Protein AF-A0A6B3HMG8-F1 (afdb_monomer_lite)

pLDDT: mean 90.77, std 6.94, range [59.25, 98.56]

Secondary structure (DSSP, 8-state):
-EETT-S-B----EEEE--THHHHHSTT-SS--TT-EEEE---GGGG-BTTB---EEEE-EEEEEETTEEEEEE-BHHHHGGG-S-EEEEEETTEEEEEEEETTEEEEEEEE-SEEEEEEEE-SSEEEEEEEEETTPPTT--EEEEEEEEGGGTEEEEEEPEEEEE-TTSEEEEEEEEEGGGS--TT--TT-EEEPEEEEEETTS-EEE-BBPTT---EEEEEGGGEEEEEEE-TT-BEEEEEEE------EEEE-TTS-EEEE-

Structure (mmCIF, N/CA/C/O backbone):
data_AF-A0A6B3HMG8-F1
#
_entry.id   AF-A0A6B3HMG8-F1
#
loop_
_atom_site.group_PDB
_atom_site.id
_atom_site.type_symbol
_atom_site.label_atom_id
_atom_site.label_alt_id
_atom_site.label_comp_id
_atom_site.label_asym_id
_atom_site.label_entity_id
_atom_site.label_seq_id
_atom_site.pdbx_PDB_ins_code
_atom_site.Cartn_x
_atom_site.Cartn_y
_atom_site.Cartn_z
_atom_site.occupancy
_atom_site.B_iso_or_equiv
_atom_site.auth_seq_id
_atom_site.auth_comp_id
_atom_site.auth_asym_id
_atom_site.auth_atom_id
_atom_site.pdbx_PDB_model_num
ATOM 1 N N . LEU A 1 1 ? 15.656 7.055 -15.867 1.00 91.75 1 LEU A N 1
ATOM 2 C CA . LEU A 1 1 ? 14.552 7.106 -14.877 1.00 91.75 1 LEU A CA 1
ATOM 3 C C . LEU A 1 1 ? 14.316 8.555 -14.453 1.00 91.75 1 LEU A C 1
ATOM 5 O O . LEU A 1 1 ? 15.258 9.191 -14.009 1.00 91.75 1 LEU A O 1
ATOM 9 N N . ARG A 1 2 ? 13.116 9.120 -14.623 1.00 92.12 2 ARG A N 1
ATOM 10 C CA . ARG A 1 2 ? 12.865 10.559 -14.382 1.00 92.12 2 ARG A CA 1
ATOM 11 C C . ARG A 1 2 ? 11.900 10.776 -13.223 1.00 92.12 2 ARG A C 1
ATOM 13 O O . ARG A 1 2 ? 10.824 10.180 -13.240 1.00 92.12 2 ARG A O 1
ATOM 20 N N . ARG A 1 3 ? 12.246 11.647 -12.267 1.00 93.50 3 ARG A N 1
ATOM 21 C CA . ARG A 1 3 ? 11.340 12.037 -11.170 1.00 93.50 3 ARG A CA 1
ATOM 22 C C . ARG A 1 3 ? 10.255 12.978 -11.706 1.00 93.50 3 ARG A C 1
ATOM 24 O O . ARG A 1 3 ? 10.551 13.919 -12.441 1.00 93.50 3 ARG A O 1
ATOM 31 N N . GLN A 1 4 ? 8.993 12.736 -11.363 1.00 90.88 4 GLN A N 1
ATOM 32 C CA . GLN A 1 4 ? 7.898 13.648 -11.702 1.00 90.88 4 GLN A CA 1
ATOM 33 C C . GLN A 1 4 ? 8.069 14.990 -10.980 1.00 90.88 4 GLN A C 1
ATOM 35 O O . GLN A 1 4 ? 8.545 15.030 -9.850 1.00 90.88 4 GLN A O 1
ATOM 40 N N . GLY A 1 5 ? 7.730 16.088 -11.660 1.00 88.38 5 GLY A N 1
ATOM 41 C CA . GLY A 1 5 ? 7.939 17.447 -11.143 1.00 88.38 5 GLY A CA 1
ATOM 42 C C . GLY A 1 5 ? 9.404 17.908 -11.113 1.00 88.38 5 GLY A C 1
ATOM 43 O O . GLY A 1 5 ? 9.676 19.022 -10.689 1.00 88.38 5 GLY A O 1
ATOM 44 N N . SER A 1 6 ? 10.355 17.090 -11.581 1.00 86.81 6 SER A N 1
ATOM 45 C CA . SER A 1 6 ? 11.774 17.447 -11.664 1.00 86.81 6 SER A CA 1
ATOM 46 C C . SER A 1 6 ? 12.298 17.325 -13.094 1.00 86.81 6 SER A C 1
ATOM 48 O O . SER A 1 6 ? 11.832 16.498 -13.882 1.00 86.81 6 SER A O 1
ATOM 50 N N . ARG A 1 7 ? 13.316 18.130 -13.413 1.00 81.81 7 ARG A N 1
ATOM 51 C CA . ARG A 1 7 ? 14.125 17.977 -14.632 1.00 81.81 7 ARG A CA 1
ATOM 52 C C . ARG A 1 7 ? 15.220 16.912 -14.482 1.00 81.81 7 ARG A C 1
ATOM 54 O O . ARG A 1 7 ? 15.830 16.538 -15.475 1.00 81.81 7 ARG A O 1
ATOM 61 N N . SER A 1 8 ? 15.450 16.404 -13.268 1.00 80.69 8 SER A N 1
ATOM 62 C CA . SER A 1 8 ? 16.487 15.406 -13.006 1.00 80.69 8 SER A CA 1
ATOM 63 C C . SER A 1 8 ? 16.119 14.034 -13.579 1.00 80.69 8 SER A C 1
ATOM 65 O O . SER A 1 8 ? 15.019 13.507 -13.354 1.00 80.69 8 SER A O 1
ATOM 67 N N . ALA A 1 9 ? 17.067 13.449 -14.307 1.00 86.94 9 ALA A N 1
ATOM 68 C CA . ALA A 1 9 ? 17.011 12.088 -14.807 1.00 86.94 9 ALA A CA 1
ATOM 69 C C . ALA A 1 9 ? 18.160 11.278 -14.202 1.00 86.94 9 ALA A C 1
ATOM 71 O O . ALA A 1 9 ? 19.320 11.670 -14.268 1.00 86.94 9 ALA A O 1
ATOM 72 N N . LEU A 1 10 ? 17.823 10.122 -13.638 1.00 91.38 10 LEU A N 1
ATOM 73 C CA . LEU A 1 10 ? 18.771 9.127 -13.171 1.00 91.38 10 LEU A CA 1
ATOM 74 C C . LEU A 1 10 ? 19.088 8.164 -14.328 1.00 91.38 10 LEU A C 1
ATOM 76 O O . LEU A 1 10 ? 18.188 7.413 -14.739 1.00 91.38 10 LEU A O 1
ATOM 80 N N . PRO A 1 11 ? 20.316 8.169 -14.877 1.00 91.75 11 PRO A N 1
ATOM 81 C CA . PRO A 1 11 ? 20.721 7.185 -15.869 1.00 91.75 11 PRO A CA 1
ATOM 82 C C . PRO A 1 11 ? 20.844 5.807 -15.210 1.00 91.75 11 PRO A C 1
ATOM 84 O O . PRO A 1 11 ? 21.381 5.665 -14.105 1.00 91.75 11 PRO A O 1
ATOM 87 N N . LEU A 1 12 ? 20.325 4.792 -15.893 1.00 93.12 12 LEU A N 1
ATOM 88 C CA . LEU A 1 12 ? 20.383 3.397 -15.470 1.00 93.12 12 LEU A CA 1
ATOM 89 C C . LEU A 1 12 ? 21.258 2.632 -16.457 1.00 93.12 12 LEU A C 1
ATOM 91 O O . LEU A 1 12 ? 21.208 2.909 -17.655 1.00 93.12 12 LEU A O 1
ATOM 95 N N . ARG A 1 13 ? 22.053 1.685 -15.953 1.00 90.25 13 ARG A N 1
ATOM 96 C CA . ARG A 1 13 ? 22.745 0.738 -16.825 1.00 90.25 13 ARG A CA 1
ATOM 97 C C . ARG A 1 13 ? 21.723 -0.253 -17.361 1.00 90.25 13 ARG A C 1
ATOM 99 O O . ARG A 1 13 ? 20.933 -0.801 -16.596 1.00 90.25 13 ARG A O 1
ATOM 106 N N . LEU A 1 14 ? 21.769 -0.445 -18.669 1.00 90.75 14 LEU A N 1
ATOM 107 C CA . LEU A 1 14 ? 21.010 -1.447 -19.390 1.00 90.75 14 LEU A CA 1
ATOM 108 C C . LEU A 1 14 ? 22.004 -2.503 -19.866 1.00 90.75 14 LEU A C 1
ATOM 110 O O . LEU A 1 14 ? 23.051 -2.155 -20.413 1.00 90.75 14 LEU A O 1
ATOM 114 N N . ARG A 1 15 ? 21.689 -3.771 -19.625 1.00 92.75 15 ARG A N 1
ATOM 115 C CA . ARG A 1 15 ? 22.429 -4.914 -20.155 1.00 92.75 15 ARG A CA 1
ATOM 116 C C . ARG A 1 15 ? 21.582 -5.550 -21.242 1.00 92.75 15 ARG A C 1
ATOM 118 O O . ARG A 1 15 ? 20.447 -5.924 -20.969 1.00 92.75 15 ARG A O 1
ATOM 125 N N . THR A 1 16 ? 22.117 -5.646 -22.450 1.00 92.25 16 THR A N 1
ATOM 126 C CA . THR A 1 16 ? 21.467 -6.395 -23.525 1.00 92.25 16 THR A CA 1
ATOM 127 C C . THR A 1 16 ? 21.529 -7.883 -23.206 1.00 92.25 16 THR A C 1
ATOM 129 O O . THR A 1 16 ? 22.560 -8.373 -22.736 1.00 92.25 16 THR A O 1
ATOM 132 N N . VAL A 1 17 ? 20.427 -8.582 -23.439 1.00 94.44 17 VAL A N 1
ATOM 133 C CA . VAL A 1 17 ? 20.323 -10.033 -23.286 1.00 94.44 17 VAL A CA 1
ATOM 134 C C . VAL A 1 17 ? 19.679 -10.632 -24.522 1.00 94.44 17 VAL A C 1
ATOM 136 O O . VAL A 1 17 ? 18.965 -9.946 -25.256 1.00 94.44 17 VAL A O 1
ATOM 139 N N . GLU A 1 18 ? 19.952 -11.908 -24.741 1.00 95.06 18 GLU A N 1
ATOM 140 C CA . GLU A 1 18 ? 19.277 -12.676 -25.772 1.00 95.06 18 GLU A CA 1
ATOM 141 C C . GLU A 1 18 ? 17.803 -12.896 -25.373 1.00 95.06 18 GLU A C 1
ATOM 143 O O . GLU A 1 18 ? 17.508 -13.317 -24.256 1.00 95.06 18 GLU A O 1
ATOM 148 N N . GLU A 1 19 ? 16.883 -12.569 -26.275 1.00 92.88 19 GLU A N 1
ATOM 149 C CA . GLU A 1 19 ? 15.437 -12.764 -26.216 1.00 92.88 19 GLU A CA 1
ATOM 150 C C . GLU A 1 19 ? 14.931 -13.192 -27.609 1.00 92.88 19 GLU A C 1
ATOM 152 O O . GLU A 1 19 ? 14.451 -12.362 -28.392 1.00 92.88 19 GLU A O 1
ATOM 157 N N . PRO A 1 20 ? 15.032 -14.490 -27.951 1.00 90.56 20 PRO A N 1
ATOM 158 C CA . PRO A 1 20 ? 14.649 -14.986 -29.272 1.00 90.56 20 PRO A CA 1
ATOM 159 C C . PRO A 1 20 ? 13.163 -14.791 -29.602 1.00 90.56 20 PRO A C 1
ATOM 161 O O . PRO A 1 20 ? 12.780 -14.714 -30.774 1.00 90.56 20 PRO A O 1
ATOM 164 N N . ARG A 1 21 ? 12.290 -14.660 -28.586 1.00 88.38 21 ARG A N 1
ATOM 165 C CA . ARG A 1 21 ? 10.856 -14.444 -28.829 1.00 88.38 21 ARG A CA 1
ATOM 166 C C . ARG A 1 21 ? 10.597 -13.134 -29.557 1.00 88.38 21 ARG A C 1
ATOM 168 O O . ARG A 1 21 ? 9.658 -13.068 -30.348 1.00 88.38 21 ARG A O 1
ATOM 175 N N . ALA A 1 22 ? 11.454 -12.128 -29.371 1.00 87.69 22 ALA A N 1
ATOM 176 C CA . ALA A 1 22 ? 11.316 -10.834 -30.027 1.00 87.69 22 ALA A CA 1
ATOM 177 C C . ALA A 1 22 ? 11.311 -10.946 -31.560 1.00 87.69 22 ALA A C 1
ATOM 179 O O . ALA A 1 22 ? 10.522 -10.265 -32.213 1.00 87.69 22 ALA A O 1
ATOM 180 N N . THR A 1 23 ? 12.130 -11.831 -32.141 1.00 87.56 23 THR A N 1
ATOM 181 C CA . THR A 1 23 ? 12.111 -12.089 -33.591 1.00 87.56 23 THR A CA 1
ATOM 182 C C . THR A 1 23 ? 10.844 -12.824 -34.001 1.00 87.56 23 THR A C 1
ATOM 184 O O . THR A 1 23 ? 10.213 -12.455 -34.989 1.00 87.56 23 THR A O 1
ATOM 187 N N . THR A 1 24 ? 10.437 -13.835 -33.228 1.00 87.50 24 THR A N 1
ATOM 188 C CA . THR A 1 24 ? 9.249 -14.642 -33.549 1.00 87.50 24 THR A CA 1
ATOM 189 C C . THR A 1 24 ? 7.935 -13.860 -33.444 1.00 87.50 24 THR A C 1
ATOM 191 O O . THR A 1 24 ? 7.013 -14.105 -34.216 1.00 87.50 24 THR A O 1
ATOM 194 N N . GLU A 1 25 ? 7.842 -12.894 -32.526 1.00 86.19 25 GLU A N 1
ATOM 195 C CA . GLU A 1 25 ? 6.644 -12.074 -32.303 1.00 86.19 25 GLU A CA 1
ATOM 196 C C . GLU A 1 25 ? 6.594 -10.825 -33.201 1.00 86.19 25 GLU A C 1
ATOM 198 O O . GLU A 1 25 ? 5.531 -10.215 -33.382 1.00 86.19 25 GLU A O 1
ATOM 203 N N . ALA A 1 26 ? 7.725 -10.431 -33.792 1.00 8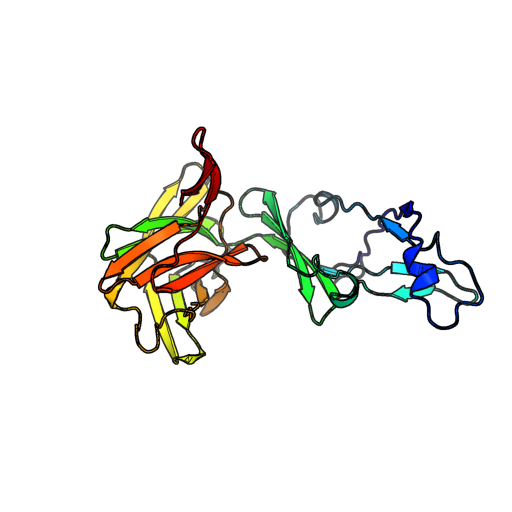3.94 26 ALA A N 1
ATOM 204 C CA . ALA A 1 26 ? 7.805 -9.288 -34.687 1.00 83.94 26 ALA A CA 1
ATOM 205 C C . ALA A 1 26 ? 7.106 -9.588 -36.026 1.00 83.94 26 ALA A C 1
ATOM 207 O O . ALA A 1 26 ? 7.623 -10.270 -36.911 1.00 83.94 26 ALA A O 1
ATOM 208 N N . LYS A 1 27 ? 5.902 -9.030 -36.197 1.00 81.19 27 LYS A N 1
ATOM 209 C CA . LYS A 1 27 ? 5.116 -9.162 -37.432 1.00 81.19 27 LYS A CA 1
ATOM 210 C C . LYS A 1 27 ? 5.901 -8.638 -38.639 1.00 81.19 27 LYS A C 1
ATOM 212 O O . LYS A 1 27 ? 6.181 -7.445 -38.718 1.00 81.19 27 LYS A O 1
ATOM 217 N N . GLY A 1 28 ? 6.192 -9.522 -39.594 1.00 76.81 28 GLY A N 1
ATOM 218 C CA . GLY A 1 28 ? 6.890 -9.165 -40.833 1.00 76.81 28 GLY A CA 1
ATOM 219 C C . GLY A 1 28 ? 8.368 -8.821 -40.636 1.00 76.81 28 GLY A C 1
ATOM 220 O O . GLY A 1 28 ? 8.892 -7.986 -41.369 1.00 76.81 28 GLY A O 1
ATOM 221 N N . ALA A 1 29 ? 9.028 -9.413 -39.636 1.00 69.94 29 ALA A N 1
ATOM 222 C CA . ALA A 1 29 ? 10.439 -9.177 -39.360 1.00 69.94 29 ALA A CA 1
ATOM 223 C C . ALA A 1 29 ? 11.324 -9.466 -40.589 1.00 69.94 29 ALA A C 1
ATOM 225 O O . ALA A 1 29 ? 11.474 -10.607 -41.015 1.00 69.94 29 ALA A O 1
ATOM 226 N N . LEU A 1 30 ? 11.946 -8.417 -41.132 1.00 82.50 30 LEU A N 1
ATOM 227 C CA . LEU A 1 30 ? 13.020 -8.507 -42.135 1.00 82.50 30 LEU A CA 1
ATOM 228 C C . LEU A 1 30 ? 14.414 -8.570 -41.482 1.00 82.50 30 LEU A C 1
ATOM 230 O O . LEU A 1 30 ? 15.431 -8.640 -42.171 1.00 82.50 30 LEU A O 1
ATOM 234 N N . HIS A 1 31 ? 14.464 -8.510 -40.149 1.00 83.69 31 HIS A N 1
ATOM 235 C CA . HIS A 1 31 ? 15.680 -8.469 -39.345 1.00 83.69 31 HIS A CA 1
ATOM 236 C C . HIS A 1 31 ? 15.572 -9.422 -38.151 1.00 83.69 31 HIS A C 1
ATOM 238 O O . HIS A 1 31 ? 14.475 -9.695 -37.667 1.00 83.69 31 HIS A O 1
ATOM 244 N N . ASN A 1 32 ? 16.722 -9.893 -37.669 1.00 88.19 32 ASN A N 1
ATOM 245 C CA . ASN A 1 32 ? 16.824 -10.649 -36.425 1.00 88.19 32 ASN A CA 1
ATOM 246 C C . ASN A 1 32 ? 16.830 -9.672 -35.230 1.00 88.19 32 ASN A C 1
ATOM 248 O O . ASN A 1 32 ? 17.595 -8.704 -35.211 1.00 88.19 32 ASN A O 1
ATOM 252 N N . TYR A 1 33 ? 15.967 -9.935 -34.251 1.00 87.81 33 TYR A N 1
ATOM 253 C CA . TYR A 1 33 ? 15.790 -9.179 -33.011 1.00 87.81 33 TYR A CA 1
ATOM 254 C C . TYR A 1 33 ? 16.124 -9.999 -31.755 1.00 87.81 33 TYR A C 1
ATOM 256 O O . TYR A 1 33 ? 15.800 -9.564 -30.650 1.00 87.81 33 TYR A O 1
ATOM 264 N N . ASP A 1 34 ? 16.805 -11.136 -31.887 1.00 92.25 34 ASP A N 1
ATOM 265 C CA . ASP A 1 34 ? 17.126 -12.040 -30.778 1.00 92.25 34 ASP A CA 1
ATOM 266 C C . ASP A 1 34 ? 18.000 -11.350 -29.730 1.00 92.25 34 ASP A C 1
ATOM 268 O O . ASP A 1 34 ? 17.960 -11.711 -28.573 1.00 92.25 34 ASP A O 1
ATOM 272 N N . TRP A 1 35 ? 18.737 -10.295 -30.078 1.00 90.00 35 TRP A N 1
ATOM 273 C CA . TRP A 1 35 ? 19.525 -9.495 -29.128 1.00 90.00 35 TRP A CA 1
ATOM 274 C C . TRP A 1 35 ? 18.858 -8.168 -28.741 1.00 90.00 35 TRP A C 1
ATOM 276 O O . TRP A 1 35 ? 19.531 -7.207 -28.372 1.00 90.00 35 TRP A O 1
ATOM 286 N N . SER A 1 36 ? 17.531 -8.076 -28.852 1.00 87.94 36 SER A N 1
ATOM 287 C CA . SER A 1 36 ? 16.766 -6.886 -28.444 1.00 87.94 36 SER A CA 1
ATOM 288 C C . SER A 1 36 ? 16.267 -6.933 -26.994 1.00 87.94 36 SER A C 1
ATOM 290 O O . SER A 1 36 ? 15.750 -5.931 -26.489 1.00 87.94 36 SER A O 1
ATOM 292 N N . GLY A 1 37 ? 16.453 -8.068 -26.314 1.00 89.88 37 GLY A N 1
ATOM 293 C CA . GLY A 1 37 ? 16.173 -8.223 -24.893 1.00 89.88 37 GLY A CA 1
ATOM 294 C C . GLY A 1 37 ? 17.042 -7.307 -24.033 1.00 89.88 37 GLY A C 1
ATOM 295 O O . GLY A 1 37 ? 18.158 -6.924 -24.401 1.00 89.88 37 GLY A O 1
ATOM 296 N N . PHE A 1 38 ? 16.538 -6.940 -22.855 1.00 91.00 38 PHE A N 1
ATOM 297 C CA . PHE A 1 38 ? 17.302 -6.119 -21.923 1.00 91.00 38 PHE A CA 1
ATOM 298 C C . PHE A 1 38 ? 16.977 -6.382 -20.454 1.00 91.00 38 PHE A C 1
ATOM 300 O O . PHE A 1 38 ? 15.849 -6.689 -20.080 1.00 91.00 38 PHE A O 1
ATOM 307 N N . GLU A 1 39 ? 17.967 -6.121 -19.607 1.00 92.19 39 GLU A N 1
ATOM 308 C CA . GLU A 1 39 ? 17.839 -6.090 -18.156 1.00 92.19 39 GLU A CA 1
ATOM 309 C C . GLU A 1 39 ? 18.298 -4.747 -17.591 1.00 92.19 39 GLU A C 1
ATOM 311 O O . GLU A 1 39 ? 19.280 -4.149 -18.048 1.00 92.19 39 GLU A O 1
ATOM 316 N N . ILE A 1 40 ? 17.595 -4.271 -16.560 1.00 91.88 40 ILE A N 1
ATOM 317 C CA . ILE A 1 40 ? 17.924 -3.033 -15.851 1.00 91.88 40 ILE A CA 1
ATOM 318 C C . ILE A 1 40 ? 17.862 -3.282 -14.344 1.00 91.88 40 ILE A C 1
ATOM 320 O O . ILE A 1 40 ? 16.798 -3.549 -13.790 1.00 91.88 40 ILE A O 1
ATOM 324 N N . GLY A 1 41 ? 18.998 -3.103 -13.671 1.00 92.69 41 GLY A N 1
ATOM 325 C CA . GLY A 1 41 ? 19.067 -3.039 -12.213 1.00 92.69 41 GLY A CA 1
ATOM 326 C C . GLY A 1 41 ? 18.793 -1.621 -11.709 1.00 92.69 41 GLY A C 1
ATOM 327 O O . GLY A 1 41 ? 19.388 -0.652 -12.190 1.00 92.69 41 GLY A O 1
ATOM 328 N N . ILE A 1 42 ? 17.906 -1.487 -10.724 1.00 92.44 42 ILE A N 1
ATOM 329 C CA . ILE A 1 42 ? 17.616 -0.211 -10.061 1.00 92.44 42 ILE A CA 1
ATOM 330 C C . ILE A 1 42 ? 17.975 -0.345 -8.589 1.00 92.44 42 ILE A C 1
ATOM 332 O O . ILE A 1 42 ? 17.290 -1.040 -7.848 1.00 92.44 42 ILE A O 1
ATOM 336 N N . ASP A 1 43 ? 19.028 0.353 -8.174 1.00 93.62 43 ASP A N 1
ATOM 337 C CA . ASP A 1 43 ? 19.353 0.540 -6.762 1.00 93.62 43 ASP A CA 1
ATOM 338 C C . ASP A 1 43 ? 18.412 1.601 -6.152 1.00 93.62 43 ASP A C 1
ATOM 340 O O . ASP A 1 43 ? 18.473 2.770 -6.564 1.00 93.62 43 ASP A O 1
ATOM 344 N N . PRO A 1 44 ? 17.548 1.238 -5.180 1.00 95.00 44 PRO A N 1
ATOM 345 C CA . PRO A 1 44 ? 16.656 2.187 -4.524 1.00 95.00 44 PRO A CA 1
ATOM 346 C C . PRO A 1 44 ? 17.394 3.333 -3.826 1.00 95.00 44 PRO A C 1
ATOM 348 O O . PRO A 1 44 ? 16.858 4.439 -3.761 1.00 95.00 44 PRO A O 1
ATOM 351 N N . GLY A 1 45 ? 18.625 3.120 -3.347 1.00 95.00 45 GLY A N 1
ATOM 352 C CA . GLY A 1 45 ? 19.419 4.149 -2.670 1.00 95.00 45 GLY A CA 1
ATOM 353 C C . GLY A 1 45 ? 19.664 5.382 -3.544 1.00 95.00 45 GLY A C 1
ATOM 354 O O . GLY A 1 45 ? 19.703 6.506 -3.041 1.00 95.00 45 GLY A O 1
ATOM 355 N N . ARG A 1 46 ? 19.709 5.203 -4.872 1.00 94.31 46 ARG A N 1
ATOM 356 C CA . ARG A 1 46 ? 19.849 6.288 -5.860 1.00 94.31 46 ARG A CA 1
ATOM 357 C C . ARG A 1 46 ? 18.582 7.135 -6.038 1.00 94.31 46 ARG A C 1
ATOM 359 O O . ARG A 1 46 ? 18.619 8.132 -6.757 1.00 94.31 46 ARG A O 1
ATOM 366 N N . LEU A 1 47 ? 17.462 6.750 -5.420 1.00 94.75 47 LEU A N 1
ATOM 367 C CA . LEU A 1 47 ? 16.210 7.518 -5.419 1.00 94.75 47 LEU A CA 1
ATOM 368 C C . LEU A 1 47 ? 16.134 8.525 -4.263 1.00 94.75 47 LEU A C 1
ATOM 370 O O . LEU A 1 47 ? 15.241 9.377 -4.261 1.00 94.75 47 LEU A O 1
ATOM 374 N N . ARG A 1 48 ? 17.072 8.466 -3.308 1.00 94.69 48 ARG A N 1
ATOM 375 C CA . ARG A 1 48 ? 17.202 9.465 -2.243 1.00 94.69 48 ARG A CA 1
ATOM 376 C C . ARG A 1 48 ? 17.498 10.845 -2.828 1.00 94.69 48 ARG A C 1
ATOM 378 O O . ARG A 1 48 ? 18.236 11.000 -3.800 1.00 94.69 48 ARG A O 1
ATOM 385 N N . VAL A 1 49 ? 16.946 11.873 -2.199 1.00 90.56 49 VAL A N 1
ATOM 386 C CA . VAL A 1 49 ? 17.163 13.273 -2.566 1.00 90.56 49 VAL A CA 1
ATOM 387 C C . VAL A 1 49 ? 18.010 13.902 -1.474 1.00 90.56 49 VAL A C 1
ATOM 389 O O . VAL A 1 49 ? 17.581 13.963 -0.327 1.00 90.56 49 VAL A O 1
ATOM 392 N N . ARG A 1 50 ? 19.223 14.352 -1.824 1.00 90.50 50 ARG A N 1
ATOM 393 C CA . ARG A 1 50 ? 20.202 14.891 -0.856 1.00 90.50 50 ARG A CA 1
ATOM 394 C C . ARG A 1 50 ? 20.444 13.931 0.325 1.00 90.50 50 ARG A C 1
ATOM 396 O O . ARG A 1 50 ? 20.453 14.344 1.476 1.00 90.50 50 ARG A O 1
ATOM 403 N N . GLY A 1 51 ? 20.569 12.636 0.028 1.00 93.12 51 GLY A N 1
ATOM 404 C CA . GLY A 1 51 ? 20.796 11.589 1.031 1.00 93.12 51 GLY A CA 1
ATOM 405 C C . GLY A 1 51 ? 19.568 11.186 1.852 1.00 93.12 51 GLY A C 1
ATOM 406 O O . GLY A 1 51 ? 19.668 10.257 2.641 1.00 93.12 51 GLY A O 1
ATOM 407 N N . GLN A 1 52 ? 18.408 11.817 1.644 1.00 94.25 52 GLN A N 1
ATOM 408 C CA . GLN A 1 52 ? 17.196 11.553 2.418 1.00 94.25 52 GLN A CA 1
ATOM 409 C C . GLN A 1 52 ? 16.129 10.839 1.589 1.00 94.25 52 GLN A C 1
ATOM 411 O O . GLN A 1 52 ? 15.972 11.092 0.388 1.00 94.25 52 GLN A O 1
ATOM 416 N N . TRP A 1 53 ? 15.360 9.966 2.238 1.00 95.62 53 TRP A N 1
ATOM 417 C CA . TRP A 1 53 ? 14.144 9.423 1.645 1.00 95.62 53 TRP A CA 1
ATOM 418 C C . TRP A 1 53 ? 13.085 10.516 1.534 1.00 95.62 53 TRP A C 1
ATOM 420 O O . TRP A 1 53 ? 12.795 11.230 2.490 1.00 95.62 53 TRP A O 1
ATOM 430 N N . GLN A 1 54 ? 12.504 10.652 0.347 1.00 93.62 54 GLN A N 1
ATOM 431 C CA . GLN A 1 54 ? 11.419 11.588 0.091 1.00 93.62 54 GLN A CA 1
ATOM 432 C C . GLN A 1 54 ? 10.366 10.903 -0.758 1.00 93.62 54 GLN A C 1
ATOM 434 O O . GLN A 1 54 ? 10.699 10.263 -1.761 1.00 93.62 54 GLN A O 1
ATOM 439 N N . SER A 1 55 ? 9.099 11.114 -0.402 1.00 93.75 55 SER A N 1
ATOM 440 C CA . SER A 1 55 ? 7.996 10.672 -1.241 1.00 93.75 55 SER A CA 1
ATOM 441 C C . SER A 1 55 ? 8.144 11.250 -2.649 1.00 93.75 55 SER A C 1
ATOM 443 O O . SER A 1 55 ? 8.499 12.418 -2.863 1.00 93.75 55 SER A O 1
ATOM 445 N N . GLY A 1 56 ? 7.929 10.403 -3.644 1.00 94.56 56 GLY A N 1
ATOM 446 C CA . GLY A 1 56 ? 8.173 10.768 -5.024 1.00 94.56 56 GLY A CA 1
ATOM 447 C C . GLY A 1 56 ? 7.727 9.694 -5.992 1.00 94.56 56 GLY A C 1
ATOM 448 O O . GLY A 1 56 ? 7.496 8.542 -5.641 1.00 94.56 56 GLY A O 1
ATOM 449 N N . THR A 1 57 ? 7.608 10.089 -7.250 1.00 95.44 57 THR A N 1
ATOM 450 C CA . THR A 1 57 ? 7.284 9.177 -8.338 1.00 95.44 57 THR A CA 1
ATOM 451 C C . THR A 1 57 ? 8.321 9.301 -9.435 1.00 95.44 57 THR A C 1
ATOM 453 O O . THR A 1 57 ? 8.684 10.411 -9.827 1.00 95.44 57 THR A O 1
ATOM 456 N N . TRP A 1 58 ? 8.735 8.166 -9.988 1.00 95.00 58 TRP A N 1
ATOM 457 C CA . TRP A 1 58 ? 9.634 8.080 -11.120 1.00 95.00 58 TRP A CA 1
ATOM 458 C C . TRP A 1 58 ? 9.005 7.286 -12.261 1.00 95.00 58 TRP A C 1
ATOM 460 O O . TRP A 1 58 ? 8.354 6.264 -12.051 1.00 95.00 58 TRP A O 1
ATOM 470 N N . ARG A 1 59 ? 9.225 7.759 -13.490 1.00 92.94 59 ARG A N 1
ATOM 471 C CA . ARG A 1 59 ? 8.854 7.048 -14.719 1.00 92.94 59 ARG A CA 1
ATOM 472 C C . ARG A 1 59 ? 10.104 6.526 -15.412 1.00 92.94 59 ARG A C 1
ATOM 474 O O . ARG A 1 59 ? 11.091 7.258 -15.569 1.00 92.94 59 ARG A O 1
ATOM 481 N N . LEU A 1 60 ? 10.059 5.261 -15.817 1.00 90.62 60 LEU A N 1
ATOM 482 C CA . LEU A 1 60 ? 11.111 4.645 -16.613 1.00 90.62 60 LEU A CA 1
ATOM 483 C C . LEU A 1 60 ? 10.848 4.919 -18.095 1.00 90.62 60 LEU A C 1
ATOM 485 O O . LEU A 1 60 ? 9.779 4.606 -18.611 1.00 90.62 60 LEU A O 1
ATOM 489 N N . GLY A 1 61 ? 11.833 5.521 -18.755 1.00 89.00 61 GLY A N 1
ATOM 490 C CA . GLY A 1 61 ? 11.885 5.634 -20.207 1.00 89.00 61 GLY A CA 1
ATOM 491 C C . GLY A 1 61 ? 13.089 4.859 -20.720 1.00 89.00 61 GLY A C 1
ATOM 492 O O . GLY A 1 61 ? 14.156 4.937 -20.105 1.00 89.00 61 GLY A O 1
ATOM 493 N N . VAL A 1 62 ? 12.904 4.129 -21.816 1.00 87.75 62 VAL A N 1
ATOM 494 C CA . VAL A 1 62 ? 13.966 3.411 -22.528 1.00 87.75 62 VAL A CA 1
ATOM 495 C C . VAL A 1 62 ? 14.235 4.169 -23.820 1.00 87.75 62 VAL A C 1
ATOM 497 O O . VAL A 1 62 ? 13.338 4.322 -24.645 1.00 87.75 62 VAL A O 1
ATOM 500 N N . GLY A 1 63 ? 15.439 4.719 -23.952 1.00 88.00 63 GLY A N 1
ATOM 501 C CA . GLY A 1 63 ? 15.849 5.499 -25.116 1.00 88.00 63 GLY A CA 1
ATOM 502 C C . GLY A 1 63 ? 16.647 4.648 -26.095 1.00 88.00 63 GLY A C 1
ATOM 503 O O . GLY A 1 63 ? 17.602 3.997 -25.688 1.00 88.00 63 GLY A O 1
ATOM 504 N N . ILE A 1 64 ? 16.281 4.691 -27.373 1.00 84.50 64 ILE A N 1
ATOM 505 C CA . ILE A 1 64 ? 17.027 4.082 -28.475 1.00 84.50 64 ILE A CA 1
ATOM 506 C C . ILE A 1 64 ? 17.588 5.226 -29.331 1.00 84.50 64 ILE A C 1
ATOM 508 O O . ILE A 1 64 ? 16.795 5.979 -29.916 1.00 84.50 64 ILE A O 1
ATOM 512 N N . PRO A 1 65 ? 18.919 5.405 -29.387 1.00 84.12 65 PRO A N 1
ATOM 513 C CA . PRO A 1 65 ? 19.549 6.368 -30.286 1.00 84.12 65 PRO A CA 1
ATOM 514 C C . PRO A 1 65 ? 19.202 6.069 -31.749 1.00 84.12 65 PRO A C 1
ATOM 516 O O . PRO A 1 65 ? 19.155 4.909 -32.155 1.00 84.12 65 PRO A O 1
ATOM 519 N N . ARG A 1 66 ? 18.951 7.110 -32.546 1.00 86.44 66 ARG A N 1
ATOM 520 C CA . ARG A 1 66 ? 18.685 7.025 -33.990 1.00 86.44 66 ARG A CA 1
ATOM 521 C C . ARG A 1 66 ? 19.363 8.196 -34.713 1.00 86.44 66 ARG A C 1
ATOM 523 O O . ARG A 1 66 ? 19.607 9.227 -34.082 1.00 86.44 66 ARG A O 1
ATOM 530 N N . PRO A 1 67 ? 19.629 8.105 -36.027 1.00 88.69 67 PRO A N 1
ATOM 531 C CA . PRO A 1 67 ? 19.975 9.288 -36.810 1.00 88.69 67 PRO A CA 1
ATOM 532 C C . PRO A 1 67 ? 18.919 10.386 -36.596 1.00 88.69 67 PRO A C 1
ATOM 534 O O . PRO A 1 67 ? 17.722 10.124 -36.701 1.00 88.69 67 PRO A O 1
ATOM 537 N N . GLY A 1 68 ? 19.351 11.593 -36.225 1.00 89.62 68 GLY A N 1
ATOM 538 C CA . GLY A 1 68 ? 18.452 12.719 -35.941 1.00 89.62 68 GLY A CA 1
ATOM 539 C C . GLY A 1 68 ? 17.855 12.772 -34.526 1.00 89.62 68 GLY A C 1
ATOM 540 O O . GLY A 1 68 ? 17.066 13.674 -34.257 1.00 89.62 68 GLY A O 1
ATOM 541 N N . GLY A 1 69 ? 18.220 11.869 -33.601 1.00 88.88 69 GLY A N 1
ATOM 542 C CA . GLY A 1 69 ? 17.863 12.021 -32.185 1.00 88.88 69 GLY A CA 1
ATOM 543 C C . GLY A 1 69 ? 17.710 10.720 -31.397 1.00 88.88 69 GLY A C 1
ATOM 544 O O . GLY A 1 69 ? 18.469 9.767 -31.545 1.00 88.88 69 GLY A O 1
ATOM 545 N N . MET A 1 70 ? 16.725 10.686 -30.499 1.00 88.19 70 MET A N 1
ATOM 546 C CA . MET A 1 70 ? 16.455 9.538 -29.633 1.00 88.19 70 MET A CA 1
ATOM 547 C C . MET A 1 70 ? 14.964 9.217 -29.628 1.00 88.19 70 MET A C 1
ATOM 549 O O . MET A 1 70 ? 14.132 10.086 -29.381 1.00 88.19 70 MET A O 1
ATOM 553 N N . SER A 1 71 ? 14.630 7.947 -29.847 1.00 84.56 71 SER A N 1
ATOM 554 C CA . SER A 1 71 ? 13.274 7.440 -29.646 1.00 84.56 71 SER A CA 1
ATOM 555 C C . SER A 1 71 ? 13.135 6.955 -28.211 1.00 84.56 71 SER A C 1
ATOM 557 O O . SER A 1 71 ? 13.860 6.051 -27.805 1.00 84.56 71 SER A O 1
ATOM 559 N N . VAL A 1 72 ? 12.209 7.524 -27.439 1.00 85.88 72 VAL A N 1
ATOM 560 C CA . VAL A 1 72 ? 12.004 7.147 -26.033 1.00 85.88 72 VAL A CA 1
ATOM 561 C C . VAL A 1 72 ? 10.691 6.384 -25.876 1.00 85.88 72 VAL A C 1
ATOM 563 O O . VAL A 1 72 ? 9.611 6.943 -26.048 1.00 85.88 72 VAL A O 1
ATOM 566 N N . GLY A 1 73 ? 10.793 5.106 -25.518 1.00 85.88 73 GLY A N 1
ATOM 567 C CA . GLY A 1 73 ? 9.674 4.237 -25.161 1.00 85.88 73 GLY A CA 1
ATOM 568 C C . GLY A 1 73 ? 9.413 4.194 -23.653 1.00 85.88 73 GLY A C 1
ATOM 569 O O . GLY A 1 73 ? 10.228 4.635 -22.842 1.00 85.88 73 GLY A O 1
ATOM 570 N N . SER A 1 74 ? 8.259 3.653 -23.262 1.00 86.06 74 SER A N 1
ATOM 571 C CA . SER A 1 74 ? 7.911 3.337 -21.867 1.00 86.06 74 SER A CA 1
ATOM 572 C C . SER A 1 74 ? 7.635 1.842 -21.738 1.00 86.06 74 SER A C 1
ATOM 574 O O . SER A 1 74 ? 7.097 1.244 -22.665 1.00 86.06 74 SER A O 1
ATOM 576 N N . ILE A 1 75 ? 7.940 1.257 -20.579 1.00 85.19 75 ILE A N 1
ATOM 577 C CA . ILE A 1 75 ? 7.516 -0.115 -20.272 1.00 85.19 75 ILE A CA 1
ATOM 578 C C . ILE A 1 75 ? 6.023 -0.095 -19.951 1.00 85.19 75 ILE A C 1
ATOM 580 O O . ILE A 1 75 ? 5.587 0.711 -19.120 1.00 85.19 75 ILE A O 1
ATOM 584 N N . THR A 1 76 ? 5.250 -0.956 -20.614 1.00 85.25 76 THR A N 1
ATOM 585 C CA . THR A 1 76 ? 3.797 -1.051 -20.432 1.00 85.25 76 THR A CA 1
ATOM 586 C C . THR A 1 76 ? 3.393 -2.332 -19.717 1.00 85.25 76 THR A C 1
ATOM 588 O O . THR A 1 76 ? 4.133 -3.313 -19.748 1.00 85.25 76 THR A O 1
ATOM 591 N N . LYS A 1 77 ? 2.225 -2.328 -19.062 1.00 81.31 77 LYS A N 1
ATOM 592 C CA . LYS A 1 77 ? 1.725 -3.501 -18.325 1.00 81.31 77 LYS A CA 1
ATOM 593 C C . LYS A 1 77 ? 1.487 -4.680 -19.267 1.00 81.31 77 LYS A C 1
ATOM 595 O O . LYS A 1 77 ? 1.826 -5.804 -18.927 1.00 81.31 77 LYS A O 1
ATOM 600 N N . ASN A 1 78 ? 0.965 -4.408 -20.463 1.00 75.56 78 ASN A N 1
ATOM 601 C CA . ASN A 1 78 ? 0.677 -5.437 -21.466 1.00 75.56 78 ASN A CA 1
ATOM 602 C C . ASN A 1 78 ? 1.939 -6.200 -21.896 1.00 75.56 78 ASN A C 1
ATOM 604 O O . ASN A 1 78 ? 1.873 -7.403 -22.106 1.00 75.56 78 ASN A O 1
ATOM 608 N N . ASN A 1 79 ? 3.089 -5.522 -21.950 1.00 71.31 79 ASN A N 1
ATOM 609 C CA . ASN A 1 79 ? 4.366 -6.146 -22.303 1.00 71.31 79 ASN A CA 1
ATOM 610 C C . ASN A 1 79 ? 5.028 -6.867 -21.114 1.00 71.31 79 ASN A C 1
ATOM 612 O O . ASN A 1 79 ? 5.978 -7.611 -21.311 1.00 71.31 79 ASN A O 1
ATOM 616 N N . ALA A 1 80 ? 4.560 -6.633 -19.883 1.00 65.75 80 ALA A N 1
ATOM 617 C CA . ALA A 1 80 ? 5.074 -7.288 -18.679 1.00 65.75 80 ALA A CA 1
ATOM 618 C C . ALA A 1 80 ? 4.380 -8.636 -18.385 1.00 65.75 80 ALA A C 1
ATOM 620 O O . ALA A 1 80 ? 4.819 -9.371 -17.502 1.00 65.75 80 ALA A O 1
ATOM 621 N N . GLY A 1 81 ? 3.295 -8.970 -19.096 1.00 65.38 81 GLY A N 1
ATOM 622 C CA . GLY A 1 81 ? 2.566 -10.230 -18.921 1.00 65.38 81 GLY A CA 1
ATOM 623 C C . GLY A 1 81 ? 2.080 -10.450 -17.481 1.00 65.38 81 GLY A C 1
ATOM 624 O O . GLY A 1 81 ? 1.578 -9.529 -16.831 1.00 65.38 81 GLY A O 1
ATOM 62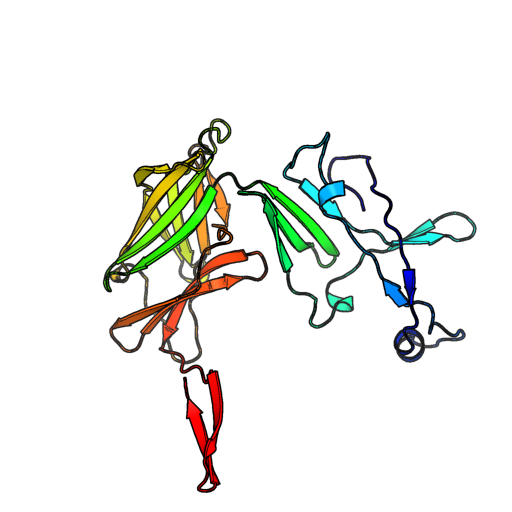5 N N . ALA A 1 82 ? 2.257 -11.670 -16.963 1.00 59.25 82 ALA A N 1
ATOM 626 C CA . ALA A 1 82 ? 1.905 -12.038 -15.586 1.00 59.25 82 ALA A CA 1
ATOM 627 C C . ALA A 1 82 ? 2.692 -11.253 -14.513 1.00 59.25 82 ALA A C 1
ATOM 629 O O . ALA A 1 82 ? 2.245 -11.163 -13.375 1.00 59.25 82 ALA A O 1
ATOM 630 N N . ALA A 1 83 ? 3.812 -10.612 -14.869 1.00 62.62 83 ALA A N 1
ATOM 631 C CA . ALA A 1 83 ? 4.553 -9.708 -13.985 1.00 62.62 83 ALA A CA 1
ATOM 632 C C . ALA A 1 83 ? 3.971 -8.276 -13.956 1.00 62.62 83 ALA A C 1
ATOM 634 O O . ALA A 1 83 ? 4.555 -7.366 -13.374 1.00 62.62 83 ALA A O 1
ATOM 635 N N . GLY A 1 84 ? 2.806 -8.041 -14.573 1.00 64.94 84 GLY A N 1
ATOM 636 C CA . GLY A 1 84 ? 2.113 -6.749 -14.585 1.00 64.94 84 GLY A CA 1
ATOM 637 C C . GLY A 1 84 ? 1.465 -6.334 -13.253 1.00 64.94 84 GLY A C 1
ATOM 638 O O . GLY A 1 84 ? 0.718 -5.349 -13.221 1.00 64.94 84 GLY A O 1
ATOM 639 N N . HIS A 1 85 ? 1.689 -7.080 -12.170 1.00 77.00 85 HIS A N 1
ATOM 640 C CA . HIS A 1 85 ? 1.230 -6.724 -10.829 1.00 77.00 85 HIS A CA 1
ATOM 641 C C . HIS A 1 85 ? 2.181 -5.727 -10.159 1.00 77.00 85 HIS A C 1
ATOM 643 O O . HIS A 1 85 ? 3.329 -5.558 -10.565 1.00 77.00 85 HIS A O 1
ATOM 649 N N . SER A 1 86 ? 1.676 -5.015 -9.150 1.00 86.12 86 SER A N 1
ATOM 650 C CA . SER A 1 86 ? 2.534 -4.160 -8.333 1.00 86.12 86 SER A CA 1
ATOM 651 C C . SER A 1 86 ? 3.416 -5.017 -7.427 1.00 86.12 86 SER A C 1
ATOM 653 O O . SER A 1 86 ? 2.962 -6.036 -6.910 1.00 86.12 86 SER A O 1
ATOM 655 N N . TYR A 1 87 ? 4.649 -4.568 -7.220 1.00 87.94 87 TYR A N 1
ATOM 656 C CA . TYR A 1 87 ? 5.596 -5.132 -6.268 1.00 87.94 87 TYR A CA 1
ATOM 657 C C . TYR A 1 87 ? 5.989 -4.062 -5.262 1.00 87.94 87 TYR A C 1
ATOM 659 O O . TYR A 1 87 ? 6.345 -2.943 -5.643 1.00 87.94 87 TYR A O 1
ATOM 667 N N . THR A 1 88 ? 5.976 -4.422 -3.985 1.00 90.81 88 THR A N 1
ATOM 668 C CA . THR A 1 88 ? 6.368 -3.532 -2.894 1.00 90.81 88 THR A CA 1
ATOM 669 C C . THR A 1 88 ? 7.603 -4.077 -2.198 1.00 90.81 88 THR A C 1
ATOM 671 O O . THR A 1 88 ? 7.698 -5.269 -1.920 1.00 90.81 88 THR A O 1
ATOM 674 N N . ARG A 1 89 ? 8.550 -3.190 -1.899 1.00 91.75 89 ARG A N 1
ATOM 675 C CA . ARG A 1 89 ? 9.730 -3.486 -1.088 1.00 91.75 89 ARG A CA 1
ATOM 676 C C . ARG A 1 89 ? 9.875 -2.441 0.007 1.00 91.75 89 ARG A C 1
ATOM 678 O O . ARG A 1 89 ? 9.877 -1.247 -0.290 1.00 91.75 89 ARG A O 1
ATOM 685 N N . VAL A 1 90 ? 10.033 -2.886 1.246 1.00 93.69 90 VAL A N 1
ATOM 686 C CA . VAL A 1 90 ? 10.398 -2.015 2.369 1.00 93.69 90 VAL A CA 1
ATOM 687 C C . VAL A 1 90 ? 11.866 -1.622 2.209 1.00 93.69 90 VAL A C 1
ATOM 689 O O . VAL A 1 90 ? 12.714 -2.451 1.873 1.00 93.69 90 VAL A O 1
ATOM 692 N N . LEU A 1 91 ? 12.142 -0.327 2.326 1.00 95.19 91 LEU A N 1
ATOM 693 C CA . LEU A 1 91 ? 13.473 0.252 2.138 1.00 95.19 91 LEU A CA 1
ATOM 694 C C . LEU A 1 91 ? 14.088 0.730 3.449 1.00 95.19 91 LEU A C 1
ATOM 696 O O . LEU A 1 91 ? 15.310 0.807 3.550 1.00 95.19 91 LEU A O 1
ATOM 700 N N . ASP A 1 92 ? 13.233 1.138 4.381 1.00 94.06 92 ASP A N 1
ATOM 701 C CA . ASP A 1 92 ? 13.575 1.721 5.670 1.00 94.06 92 ASP A CA 1
ATOM 702 C C . ASP A 1 92 ? 12.313 1.769 6.542 1.00 94.06 92 ASP A C 1
ATOM 704 O O . ASP A 1 92 ? 11.206 1.498 6.062 1.00 94.06 92 ASP A O 1
ATOM 708 N N . ASP A 1 93 ? 12.458 2.194 7.792 1.00 91.38 93 ASP A N 1
ATOM 709 C CA . ASP A 1 93 ? 11.339 2.328 8.718 1.00 91.38 93 ASP A CA 1
ATOM 710 C C . ASP A 1 93 ? 10.317 3.391 8.250 1.00 91.38 93 ASP A C 1
ATOM 712 O O . ASP A 1 93 ? 10.591 4.596 8.148 1.00 91.38 93 ASP A O 1
ATOM 716 N N . GLY A 1 94 ? 9.118 2.928 7.884 1.00 91.81 94 GLY A N 1
ATOM 717 C CA . GLY A 1 94 ? 8.080 3.751 7.261 1.00 91.81 94 GLY A CA 1
ATOM 718 C C . GLY A 1 94 ? 8.453 4.272 5.866 1.00 91.81 94 GLY A C 1
ATOM 719 O O . GLY A 1 94 ? 7.970 5.334 5.454 1.00 91.81 94 GLY A O 1
ATOM 720 N N . VAL A 1 95 ? 9.331 3.575 5.138 1.00 95.19 95 VAL A N 1
ATOM 721 C CA . VAL A 1 95 ? 9.677 3.891 3.747 1.00 95.19 95 VAL A CA 1
ATOM 722 C C . VAL A 1 95 ? 9.579 2.644 2.883 1.00 95.19 95 VAL A C 1
ATOM 724 O O . VAL A 1 95 ? 10.239 1.635 3.125 1.00 95.19 95 VAL A O 1
ATOM 727 N N . ARG A 1 96 ? 8.817 2.739 1.794 1.00 95.44 96 ARG A N 1
ATOM 728 C CA . ARG A 1 96 ? 8.691 1.655 0.815 1.00 95.44 96 ARG A CA 1
ATOM 729 C C . ARG A 1 96 ? 8.876 2.134 -0.617 1.00 95.44 96 ARG A C 1
ATOM 731 O O . ARG A 1 96 ? 8.635 3.296 -0.946 1.00 95.44 96 ARG A O 1
ATOM 738 N N . LEU A 1 97 ? 9.280 1.210 -1.477 1.00 95.62 97 LEU A N 1
ATOM 739 C CA . LEU A 1 97 ? 9.267 1.344 -2.925 1.00 95.62 97 LEU A CA 1
ATOM 740 C C . LEU A 1 97 ? 8.128 0.502 -3.485 1.00 95.62 97 LEU A C 1
ATOM 742 O O . LEU A 1 97 ? 8.109 -0.708 -3.288 1.00 95.62 97 LEU A O 1
ATOM 746 N N . VAL A 1 98 ? 7.227 1.133 -4.228 1.00 94.06 98 VAL A N 1
ATOM 747 C CA . VAL A 1 98 ? 6.171 0.451 -4.980 1.00 94.06 98 VAL A CA 1
ATOM 748 C C . VAL A 1 98 ? 6.494 0.546 -6.466 1.00 94.06 98 VAL A C 1
ATOM 750 O O . VAL A 1 98 ? 6.487 1.639 -7.041 1.00 94.06 98 VAL A O 1
ATOM 753 N N . ALA A 1 99 ? 6.783 -0.590 -7.091 1.00 92.88 99 ALA A N 1
ATOM 754 C CA . ALA A 1 99 ? 6.878 -0.741 -8.534 1.00 92.88 99 ALA A CA 1
ATOM 755 C C . ALA A 1 99 ? 5.517 -1.195 -9.061 1.00 92.88 99 ALA A C 1
ATOM 757 O O . ALA A 1 99 ? 5.133 -2.340 -8.877 1.00 92.88 99 ALA A O 1
ATOM 758 N N . GLY A 1 100 ? 4.770 -0.291 -9.686 1.00 91.12 100 GLY A N 1
ATOM 759 C CA . GLY A 1 100 ? 3.443 -0.583 -10.223 1.00 91.12 100 GLY A CA 1
ATOM 760 C C . GLY A 1 100 ? 3.223 0.078 -11.575 1.00 91.12 100 GLY A C 1
ATOM 761 O O . GLY A 1 100 ? 4.162 0.553 -12.212 1.00 91.12 100 GLY A O 1
ATOM 762 N N . PHE A 1 101 ? 1.971 0.150 -12.014 1.00 89.06 101 PHE A N 1
ATOM 763 C CA . PHE A 1 101 ? 1.614 0.748 -13.300 1.00 89.06 101 PHE A CA 1
ATOM 764 C C . PHE A 1 101 ? 0.602 1.881 -13.122 1.00 89.06 101 PHE A C 1
ATOM 766 O O . PHE A 1 101 ? -0.387 1.744 -12.411 1.00 89.06 101 PHE A O 1
ATOM 773 N N . ASP A 1 102 ? 0.842 2.998 -13.804 1.00 87.50 102 ASP A N 1
ATOM 774 C CA . ASP A 1 102 ? -0.058 4.151 -13.898 1.00 87.50 102 ASP A CA 1
ATOM 775 C C . ASP A 1 102 ? -0.394 4.382 -15.372 1.00 87.50 102 ASP A C 1
ATOM 777 O O . ASP A 1 102 ? 0.516 4.525 -16.192 1.00 87.50 102 ASP A O 1
ATOM 781 N N . ARG A 1 103 ? -1.687 4.367 -15.725 1.00 86.12 103 ARG A N 1
ATOM 782 C CA . ARG A 1 103 ? -2.174 4.457 -17.119 1.00 86.12 103 ARG A CA 1
ATOM 783 C C . ARG A 1 103 ? -1.381 3.557 -18.081 1.00 86.12 103 ARG A C 1
ATOM 785 O O . ARG A 1 103 ? -0.885 4.010 -19.112 1.00 86.12 103 ARG A O 1
ATOM 792 N N . ASN A 1 104 ? -1.231 2.285 -17.707 1.00 87.00 104 ASN A N 1
ATOM 793 C CA . ASN A 1 104 ? -0.493 1.266 -18.460 1.00 87.00 104 ASN A CA 1
ATOM 794 C C . ASN A 1 104 ? 1.021 1.533 -18.620 1.00 87.00 104 ASN A C 1
ATOM 796 O O . ASN A 1 104 ? 1.638 0.968 -19.513 1.00 87.00 104 ASN A O 1
ATOM 800 N N . ARG A 1 105 ? 1.651 2.377 -17.792 1.00 89.75 105 ARG A N 1
ATOM 801 C CA . ARG A 1 105 ? 3.106 2.622 -17.825 1.00 89.75 105 ARG A CA 1
ATOM 802 C C . ARG A 1 105 ? 3.749 2.347 -16.476 1.00 89.75 105 ARG A C 1
ATOM 804 O O . ARG A 1 105 ? 3.192 2.736 -15.450 1.00 89.75 105 ARG A O 1
ATOM 811 N N . LEU A 1 106 ? 4.932 1.732 -16.483 1.00 90.62 106 LEU A N 1
ATOM 812 C CA . LEU A 1 106 ? 5.680 1.450 -15.260 1.00 90.62 106 LEU A CA 1
ATOM 813 C C . LEU A 1 106 ? 5.955 2.747 -14.483 1.00 90.62 106 LEU A C 1
ATOM 815 O O . LEU A 1 106 ? 6.492 3.730 -15.011 1.00 90.62 106 LEU A O 1
ATOM 819 N N . LYS A 1 107 ? 5.596 2.718 -13.205 1.00 92.94 107 LYS A N 1
ATOM 820 C CA . LYS A 1 107 ? 5.734 3.799 -12.241 1.00 92.94 107 LYS A CA 1
ATOM 821 C C . LYS A 1 107 ? 6.402 3.248 -10.988 1.00 92.94 107 LYS A C 1
ATOM 823 O O . LYS A 1 107 ? 5.892 2.326 -10.360 1.00 92.94 107 LYS A O 1
ATOM 828 N N . LEU A 1 108 ? 7.512 3.864 -10.601 1.00 95.06 108 LEU A N 1
ATOM 829 C CA . LEU A 1 108 ? 8.145 3.615 -9.311 1.00 95.06 108 LEU A CA 1
ATOM 830 C C . LEU A 1 108 ? 7.728 4.712 -8.340 1.00 95.06 108 LEU A C 1
ATOM 832 O O . LEU A 1 108 ? 7.802 5.894 -8.682 1.00 95.06 108 LEU A O 1
ATOM 836 N N . THR A 1 109 ? 7.304 4.337 -7.142 1.00 95.56 109 THR A N 1
ATOM 837 C CA . THR A 1 109 ? 6.905 5.277 -6.093 1.00 95.56 109 THR A CA 1
ATOM 838 C C . THR A 1 109 ? 7.730 5.002 -4.851 1.00 95.56 109 THR A C 1
ATOM 840 O O . THR A 1 109 ? 7.595 3.933 -4.269 1.00 95.56 109 THR A O 1
ATOM 843 N N . VAL A 1 110 ? 8.574 5.954 -4.454 1.00 96.94 110 VAL A N 1
ATOM 844 C CA . VAL A 1 110 ? 9.107 5.973 -3.086 1.00 96.94 110 VAL A CA 1
ATOM 845 C C . VAL A 1 110 ? 8.050 6.644 -2.239 1.00 96.94 110 VAL A C 1
ATOM 847 O O . VAL A 1 110 ? 7.550 7.715 -2.590 1.00 96.94 110 VAL A O 1
ATOM 850 N N . ASP A 1 111 ? 7.698 5.988 -1.153 1.00 94.69 111 ASP A N 1
ATOM 851 C CA . ASP A 1 111 ? 6.565 6.335 -0.328 1.00 94.69 111 ASP A CA 1
ATOM 852 C C . ASP A 1 111 ? 7.015 6.354 1.129 1.00 94.69 111 ASP A C 1
ATOM 854 O O . ASP A 1 111 ? 7.238 5.306 1.733 1.00 94.69 111 ASP A O 1
ATOM 858 N N . VAL A 1 112 ? 7.215 7.565 1.652 1.00 94.19 112 VAL A N 1
ATOM 859 C CA . VAL A 1 112 ? 7.475 7.813 3.072 1.00 94.19 112 VAL A CA 1
ATOM 860 C C . VAL A 1 112 ? 6.116 7.946 3.741 1.00 94.19 112 VAL A C 1
ATOM 862 O O . VAL A 1 112 ? 5.411 8.942 3.535 1.00 94.19 112 VAL A O 1
ATOM 865 N N . VAL A 1 113 ? 5.717 6.915 4.477 1.00 92.12 113 VAL A N 1
ATOM 866 C CA . VAL A 1 113 ? 4.370 6.838 5.035 1.00 92.12 113 VAL A CA 1
ATOM 867 C C . VAL A 1 113 ? 4.277 7.659 6.325 1.00 92.12 113 VAL A C 1
ATOM 869 O O . VAL A 1 113 ? 5.135 7.536 7.202 1.00 92.12 113 VAL A O 1
ATOM 872 N N . PRO A 1 114 ? 3.257 8.528 6.463 1.00 92.56 114 PRO A N 1
ATOM 873 C CA . PRO A 1 114 ? 3.024 9.245 7.717 1.00 92.56 114 PRO A CA 1
ATOM 874 C C . PRO A 1 114 ? 2.465 8.317 8.807 1.00 92.56 114 PRO A C 1
ATOM 876 O O . PRO A 1 114 ? 2.710 8.550 9.990 1.00 92.56 114 PRO A O 1
ATOM 879 N N . ALA A 1 115 ? 1.738 7.272 8.399 1.00 94.75 115 ALA A N 1
ATOM 880 C CA . ALA A 1 115 ? 1.184 6.238 9.256 1.00 94.75 115 ALA A CA 1
ATOM 881 C C . ALA A 1 115 ? 0.940 4.936 8.470 1.00 94.75 115 ALA A C 1
ATOM 883 O O . ALA A 1 115 ? 0.700 4.980 7.257 1.00 94.75 115 ALA A O 1
ATOM 884 N N . GLU A 1 116 ? 0.984 3.801 9.164 1.00 95.88 116 GLU A N 1
ATOM 885 C CA . GLU A 1 116 ? 0.792 2.455 8.612 1.00 95.88 116 GLU A CA 1
ATOM 886 C C . GLU A 1 116 ? 0.210 1.481 9.646 1.00 95.88 116 GLU A C 1
ATOM 888 O O . GLU A 1 116 ? 0.326 1.695 10.851 1.00 95.88 116 GLU A O 1
ATOM 893 N N . ILE A 1 117 ? -0.446 0.428 9.161 1.00 97.31 117 ILE A N 1
ATOM 894 C CA . ILE A 1 117 ? -1.057 -0.628 9.969 1.00 97.31 117 ILE A CA 1
ATOM 895 C C . ILE A 1 117 ? 0.049 -1.554 10.468 1.00 97.31 117 ILE A C 1
ATOM 897 O O . ILE A 1 117 ? 0.766 -2.150 9.668 1.00 97.31 117 ILE A O 1
ATOM 901 N N . GLU A 1 118 ? 0.188 -1.658 11.782 1.00 95.31 118 GLU A N 1
ATOM 902 C CA . GLU A 1 118 ? 1.221 -2.449 12.448 1.00 95.31 118 GLU A CA 1
ATOM 903 C C . GLU A 1 118 ? 0.733 -3.878 12.706 1.00 95.31 118 GLU A C 1
ATOM 905 O O . GLU A 1 118 ? 1.431 -4.837 12.374 1.00 95.31 118 GLU A O 1
ATOM 910 N N . SER A 1 119 ? -0.483 -4.022 13.236 1.00 95.69 119 SER A N 1
ATOM 911 C CA . SER A 1 119 ? -1.074 -5.319 13.567 1.00 95.69 119 SER A CA 1
ATOM 912 C C . SER A 1 119 ? -2.601 -5.298 13.501 1.00 95.69 119 SER A C 1
ATOM 914 O O . SER A 1 119 ? -3.239 -4.246 13.395 1.00 95.69 119 SER A O 1
ATOM 916 N N . GLN A 1 120 ? -3.176 -6.495 13.547 1.00 96.25 120 GLN A N 1
ATOM 917 C CA . GLN A 1 120 ? -4.599 -6.726 13.731 1.00 96.25 120 GLN A CA 1
ATOM 918 C C . GLN A 1 120 ? -4.793 -7.914 14.672 1.00 96.25 120 GLN A C 1
ATOM 920 O O . GLN A 1 120 ? -4.061 -8.898 14.578 1.00 96.25 120 GLN A O 1
ATOM 925 N N . GLU A 1 121 ? -5.770 -7.812 15.561 1.00 95.75 121 GLU A N 1
ATOM 926 C CA . GLU A 1 121 ? -6.114 -8.845 16.538 1.00 95.75 121 GLU A CA 1
ATOM 927 C C . GLU A 1 121 ? -7.633 -8.887 16.679 1.00 95.75 121 GLU A C 1
ATOM 929 O O . GLU A 1 121 ? -8.280 -7.836 16.687 1.00 95.75 121 GLU A O 1
ATOM 934 N N . SER A 1 122 ? -8.215 -10.081 16.779 1.00 94.94 122 SER A N 1
ATOM 935 C CA . SER A 1 122 ? -9.652 -10.242 16.997 1.00 94.94 122 SER A CA 1
ATOM 936 C C . SER A 1 122 ? -9.931 -11.001 18.285 1.00 94.94 122 SER A C 1
ATOM 938 O O . SER A 1 122 ? -9.241 -11.965 18.607 1.00 94.94 122 SER A O 1
ATOM 940 N N . ASP A 1 123 ? -10.969 -10.568 18.998 1.00 94.62 123 ASP A N 1
ATOM 941 C CA . ASP A 1 123 ? -11.557 -11.279 20.138 1.00 94.62 123 ASP A CA 1
ATOM 942 C C . ASP A 1 123 ? -12.816 -12.086 19.753 1.00 94.62 123 ASP A C 1
ATOM 944 O O . ASP A 1 123 ? -13.498 -12.618 20.624 1.00 94.62 123 ASP A O 1
ATOM 948 N N . GLY A 1 124 ? -13.114 -12.197 18.452 1.00 89.81 124 GLY A N 1
ATOM 949 C CA . GLY A 1 124 ? -14.291 -12.875 17.899 1.00 89.81 124 GLY A CA 1
ATOM 950 C C . GLY A 1 124 ? -15.444 -11.933 17.541 1.00 89.81 124 GLY A C 1
ATOM 951 O O . GLY A 1 124 ? -16.115 -12.164 16.538 1.00 89.81 124 GLY A O 1
ATOM 952 N N . ASP A 1 125 ? -15.619 -10.835 18.279 1.00 94.25 125 ASP A N 1
ATOM 953 C CA . ASP A 1 125 ? -16.699 -9.863 18.044 1.00 94.25 125 ASP A CA 1
ATOM 954 C C . ASP A 1 125 ? -16.173 -8.546 17.468 1.00 94.25 125 ASP A C 1
ATOM 956 O O . ASP A 1 125 ? -16.839 -7.870 16.678 1.00 94.25 125 ASP A O 1
ATOM 960 N N . THR A 1 126 ? -14.957 -8.171 17.855 1.00 97.62 126 THR A N 1
ATOM 961 C CA . THR A 1 126 ? -14.289 -6.939 17.459 1.00 97.62 126 THR A CA 1
ATOM 962 C C . THR A 1 126 ? -12.939 -7.261 16.837 1.00 97.62 126 THR A C 1
ATOM 964 O O . THR A 1 126 ? -12.143 -8.038 17.363 1.00 97.62 126 THR A O 1
ATOM 967 N N . LEU A 1 127 ? -12.644 -6.615 15.712 1.00 97.88 127 LEU A N 1
ATOM 968 C CA . LEU A 1 127 ? -11.290 -6.538 15.182 1.00 97.88 127 LEU A CA 1
ATOM 969 C C . LEU A 1 127 ? -10.638 -5.257 15.706 1.00 97.88 127 LEU A C 1
ATOM 971 O O . LEU A 1 127 ? -11.085 -4.151 15.394 1.00 97.88 127 LEU A O 1
ATOM 975 N N . THR A 1 128 ? -9.580 -5.396 16.496 1.00 98.00 128 THR A N 1
ATOM 976 C CA . THR A 1 128 ? -8.722 -4.285 16.908 1.00 98.00 128 THR A CA 1
ATOM 977 C C . THR A 1 128 ? -7.590 -4.140 15.900 1.00 98.00 128 THR A C 1
ATOM 979 O O . THR A 1 128 ? -6.822 -5.069 15.663 1.00 98.00 128 THR A O 1
ATOM 982 N N . ILE A 1 129 ? -7.489 -2.963 15.287 1.00 98.12 129 ILE A N 1
ATOM 983 C CA . ILE A 1 129 ? -6.450 -2.625 14.318 1.00 98.12 129 ILE A CA 1
ATOM 984 C C . ILE A 1 129 ? -5.492 -1.636 14.967 1.00 98.12 129 ILE A C 1
ATOM 986 O O . ILE A 1 129 ? -5.899 -0.535 15.352 1.00 98.12 129 ILE A O 1
ATOM 990 N N . THR A 1 130 ? -4.216 -2.003 15.034 1.00 97.25 130 THR A N 1
ATOM 991 C CA . THR A 1 130 ? -3.159 -1.124 15.534 1.00 97.25 130 THR A CA 1
ATOM 992 C C . THR A 1 130 ? -2.485 -0.426 14.365 1.00 97.25 130 THR A C 1
ATOM 994 O O . THR A 1 130 ? -2.001 -1.052 13.421 1.00 97.25 130 THR A O 1
ATOM 997 N N . LEU A 1 131 ? -2.447 0.898 14.432 1.00 96.25 131 LEU A N 1
ATOM 998 C CA . LEU A 1 131 ? -1.747 1.775 13.506 1.00 96.25 131 LEU A CA 1
ATOM 999 C C . LEU A 1 131 ? -0.565 2.403 14.239 1.00 96.25 131 LEU A C 1
ATOM 1001 O O . LEU A 1 131 ? -0.709 2.848 15.377 1.00 96.25 131 LEU A O 1
ATOM 1005 N N . ARG A 1 132 ? 0.565 2.555 13.555 1.00 95.25 132 ARG A N 1
ATOM 1006 C CA . ARG A 1 132 ? 1.647 3.426 14.011 1.00 95.25 132 ARG A CA 1
ATOM 1007 C C . ARG A 1 132 ? 1.783 4.661 13.126 1.00 95.25 132 ARG A C 1
ATOM 1009 O O . ARG A 1 132 ? 1.620 4.580 11.909 1.00 95.25 132 ARG A O 1
ATOM 1016 N N . SER A 1 133 ? 2.084 5.817 13.719 1.00 94.56 133 SER A N 1
ATOM 1017 C CA . SER A 1 133 ? 2.317 7.085 13.005 1.00 94.56 133 SER A CA 1
ATOM 1018 C C . SER A 1 133 ? 3.551 7.831 13.504 1.00 94.56 133 SER A C 1
ATOM 1020 O O . SER A 1 133 ? 3.898 7.742 14.681 1.00 94.56 133 SER A O 1
ATOM 1022 N N . ARG A 1 134 ? 4.191 8.618 12.634 1.00 88.19 134 ARG A N 1
ATOM 1023 C CA . ARG A 1 134 ? 5.385 9.393 13.009 1.00 88.19 134 ARG A CA 1
ATOM 1024 C C . ARG A 1 134 ? 5.043 10.442 14.072 1.00 88.19 134 ARG A C 1
ATOM 1026 O O . ARG A 1 134 ? 4.107 11.213 13.879 1.00 88.19 134 ARG A O 1
ATOM 1033 N N . VAL A 1 135 ? 5.853 10.536 15.132 1.00 79.00 135 VAL A N 1
ATOM 1034 C CA . VAL A 1 135 ? 5.720 11.575 16.179 1.00 79.00 135 VAL A CA 1
ATOM 1035 C C . VAL A 1 135 ? 5.788 12.985 15.582 1.00 79.00 135 VAL A C 1
ATOM 1037 O O . VAL A 1 135 ? 5.060 13.881 15.992 1.00 79.00 135 VAL A O 1
ATOM 1040 N N . THR A 1 136 ? 6.631 13.169 14.565 1.00 69.38 136 THR A N 1
ATOM 1041 C CA . THR A 1 136 ? 6.828 14.436 13.846 1.00 69.38 136 THR A CA 1
ATOM 1042 C C . THR A 1 136 ? 6.101 14.471 12.504 1.00 69.38 136 THR A C 1
ATOM 1044 O O . THR A 1 136 ? 6.554 15.146 11.574 1.00 69.38 136 THR A O 1
ATOM 1047 N N . ALA A 1 137 ? 4.995 13.724 12.357 1.00 68.06 137 ALA A N 1
ATOM 1048 C CA . ALA A 1 137 ? 4.157 13.840 11.167 1.00 68.06 137 ALA A CA 1
ATOM 1049 C C . ALA A 1 137 ? 3.896 15.335 10.888 1.00 68.06 137 ALA A C 1
ATOM 1051 O O . ALA A 1 137 ? 3.606 16.075 11.833 1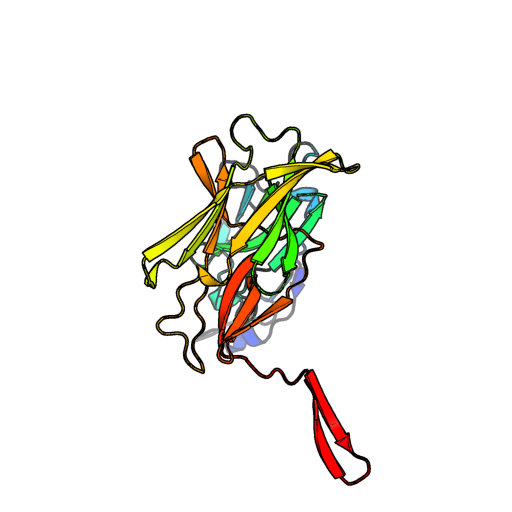.00 68.06 137 ALA A O 1
ATOM 1052 N N . PRO A 1 138 ? 4.045 15.810 9.632 1.00 69.75 138 PRO A N 1
ATOM 1053 C CA . PRO A 1 138 ? 3.821 17.215 9.308 1.00 69.75 138 PRO A CA 1
ATOM 1054 C C . PRO A 1 138 ? 2.499 17.692 9.903 1.00 69.75 138 PRO A C 1
ATOM 1056 O O . PRO A 1 138 ? 1.541 16.917 9.917 1.00 69.75 138 PRO A O 1
ATOM 1059 N N . ALA A 1 139 ? 2.437 18.941 10.370 1.00 68.25 139 ALA A N 1
ATOM 1060 C CA . ALA A 1 139 ? 1.206 19.505 10.918 1.00 68.25 139 ALA A CA 1
ATOM 1061 C C . ALA A 1 139 ? 0.020 19.191 9.980 1.00 68.25 139 ALA A C 1
ATOM 1063 O O . ALA A 1 139 ? 0.068 19.503 8.790 1.00 68.25 139 ALA A O 1
ATOM 1064 N N . GLY A 1 140 ? -0.992 18.486 10.498 1.00 74.25 140 GLY A N 1
ATOM 1065 C CA . GLY A 1 140 ? -2.158 18.030 9.731 1.00 74.25 140 GLY A CA 1
ATOM 1066 C C . GLY A 1 140 ? -2.127 16.577 9.226 1.00 74.25 140 GLY A C 1
ATOM 1067 O O . GLY A 1 140 ? -3.186 16.031 8.946 1.00 74.25 140 GLY A O 1
ATOM 1068 N N . LYS A 1 141 ? -0.972 15.895 9.189 1.00 87.12 141 LYS A N 1
ATOM 1069 C CA . LYS A 1 141 ? -0.850 14.453 8.856 1.00 87.12 141 LYS A CA 1
ATOM 1070 C C . LYS A 1 141 ? -0.914 13.528 10.073 1.00 87.12 141 LYS A C 1
ATOM 1072 O O . LYS A 1 141 ? -0.444 12.393 10.021 1.00 87.12 141 LYS A O 1
ATOM 1077 N N . PHE A 1 142 ? -1.520 14.005 11.152 1.00 91.19 142 PHE A N 1
ATOM 1078 C CA . PHE A 1 142 ? -1.847 13.187 12.312 1.00 91.19 142 PHE A CA 1
ATOM 1079 C C . PHE A 1 142 ? -3.104 12.353 12.016 1.00 91.19 142 PHE A C 1
ATOM 1081 O O . PHE A 1 142 ? -4.095 12.936 11.564 1.00 91.19 142 PHE A O 1
ATOM 1088 N N . PRO A 1 143 ? -3.080 11.021 12.185 1.00 95.56 143 PRO A N 1
ATOM 1089 C CA . PRO A 1 143 ? -4.223 10.175 11.862 1.00 95.56 143 PRO A CA 1
ATOM 1090 C C . PRO A 1 143 ? -5.315 10.301 12.936 1.00 95.56 143 PRO A C 1
ATOM 1092 O O . PRO A 1 143 ? -5.024 10.289 14.126 1.00 95.56 143 PRO A O 1
ATOM 1095 N N . THR A 1 144 ? -6.573 10.426 12.518 1.00 96.75 144 THR A N 1
ATOM 1096 C CA . THR A 1 144 ? -7.724 10.660 13.411 1.00 96.75 144 THR A CA 1
ATOM 1097 C C . THR A 1 144 ? -8.763 9.546 13.363 1.00 96.75 144 THR A C 1
ATOM 1099 O O . THR A 1 144 ? -9.429 9.284 14.362 1.00 96.75 144 THR A O 1
ATOM 1102 N N . ALA A 1 145 ? -8.892 8.862 12.227 1.00 98.31 145 ALA A N 1
ATOM 1103 C CA . ALA A 1 145 ? -9.776 7.714 12.080 1.00 98.31 145 ALA A CA 1
ATOM 1104 C C . ALA A 1 145 ? -9.237 6.712 11.051 1.00 98.31 145 ALA A C 1
ATOM 1106 O O . ALA A 1 145 ? -8.467 7.062 10.150 1.00 98.31 145 ALA A O 1
ATOM 1107 N N . LEU A 1 146 ? -9.685 5.464 11.166 1.00 98.56 146 LEU A N 1
ATOM 1108 C CA . LEU A 1 146 ? -9.588 4.453 10.122 1.00 98.56 146 LEU A CA 1
ATOM 1109 C C . LEU A 1 146 ? -10.968 4.297 9.477 1.00 98.56 146 LEU A C 1
ATOM 1111 O O . LEU A 1 146 ? -11.886 3.757 10.086 1.00 98.56 146 LEU A O 1
ATOM 1115 N N . ARG A 1 147 ? -11.117 4.766 8.240 1.00 98.56 147 ARG A N 1
ATOM 1116 C CA . ARG A 1 147 ? -12.337 4.588 7.451 1.00 98.56 147 ARG A CA 1
ATOM 1117 C C . ARG A 1 147 ? -12.333 3.227 6.775 1.00 98.56 147 ARG A C 1
ATOM 1119 O O . ARG A 1 147 ? -11.376 2.904 6.071 1.00 98.56 147 ARG A O 1
ATOM 1126 N N . ILE A 1 148 ? -13.417 2.477 6.921 1.00 98.25 148 ILE A N 1
ATOM 1127 C CA . ILE A 1 148 ? -13.690 1.249 6.172 1.00 98.25 148 ILE A CA 1
ATOM 1128 C C . ILE A 1 148 ? -14.890 1.514 5.267 1.00 98.25 148 ILE A C 1
ATOM 1130 O O . ILE A 1 148 ? -15.974 1.814 5.760 1.00 98.25 148 ILE A O 1
ATOM 1134 N N . ASP A 1 149 ? -14.703 1.417 3.949 1.00 97.19 149 ASP A N 1
ATOM 1135 C CA . ASP A 1 149 ? -15.775 1.613 2.968 1.00 97.19 149 ASP A CA 1
ATOM 1136 C C . ASP A 1 149 ? -15.927 0.444 1.990 1.00 97.19 149 ASP A C 1
ATOM 1138 O O . ASP A 1 149 ? -14.993 -0.316 1.728 1.00 97.19 149 ASP A O 1
ATOM 1142 N N . HIS A 1 150 ? -17.133 0.302 1.449 1.00 95.75 150 HIS A N 1
ATOM 1143 C CA . HIS A 1 150 ? -17.454 -0.565 0.326 1.00 95.75 150 HIS A CA 1
ATOM 1144 C C . HIS A 1 150 ? -18.359 0.205 -0.638 1.00 95.75 150 HIS A C 1
ATOM 1146 O O . HIS A 1 150 ? -19.583 0.225 -0.509 1.00 95.75 150 HIS A O 1
ATOM 1152 N N . GLU A 1 151 ? -17.724 0.851 -1.616 1.00 92.62 151 GLU A N 1
ATOM 1153 C CA . GLU A 1 151 ? -18.382 1.714 -2.604 1.00 92.62 151 GLU A CA 1
ATOM 1154 C C . GLU A 1 151 ? -19.594 1.074 -3.298 1.00 92.62 151 GLU A C 1
ATOM 1156 O O . GLU A 1 151 ? -20.630 1.736 -3.333 1.00 92.62 151 GLU A O 1
ATOM 1161 N N . PRO A 1 152 ? -19.559 -0.194 -3.767 1.00 91.56 152 PRO A N 1
ATOM 1162 C CA . PRO A 1 152 ? -20.716 -0.792 -4.432 1.00 91.56 152 PRO A CA 1
ATOM 1163 C C . PRO A 1 152 ? -21.985 -0.860 -3.573 1.00 91.56 152 PRO A C 1
ATOM 1165 O O . PRO A 1 152 ? -23.078 -0.836 -4.128 1.00 91.56 152 PRO A O 1
ATOM 1168 N N . SER A 1 153 ? -21.862 -0.950 -2.243 1.00 90.62 153 SER A N 1
ATOM 1169 C CA . SER A 1 153 ? -23.019 -0.943 -1.333 1.00 90.62 153 SER A CA 1
ATOM 1170 C C . SER A 1 153 ? -23.244 0.406 -0.648 1.00 90.62 153 SER A C 1
ATOM 1172 O O . SER A 1 153 ? -24.142 0.513 0.179 1.00 90.62 153 SER A O 1
ATOM 1174 N N . GLY A 1 154 ? -22.399 1.410 -0.909 1.00 93.44 154 GLY A N 1
ATOM 1175 C CA . GLY A 1 154 ? -22.417 2.695 -0.205 1.00 93.44 154 GLY A CA 1
ATOM 1176 C C . GLY A 1 154 ? -22.074 2.616 1.288 1.00 93.44 154 GLY A C 1
ATOM 1177 O O . GLY A 1 154 ? -22.233 3.607 1.996 1.00 93.44 154 GLY A O 1
ATOM 1178 N N . PHE A 1 155 ? -21.603 1.466 1.784 1.00 95.81 155 PHE A N 1
ATOM 1179 C CA . PHE A 1 155 ? -21.234 1.323 3.191 1.00 95.81 155 PHE A CA 1
ATOM 1180 C C . PHE A 1 155 ? -19.960 2.112 3.476 1.00 95.81 155 PHE A C 1
ATOM 1182 O O . PHE A 1 155 ? -18.980 1.984 2.740 1.00 95.81 155 PHE A O 1
ATOM 1189 N N . ALA A 1 156 ? -19.957 2.881 4.558 1.00 97.12 156 ALA A N 1
ATOM 1190 C CA . ALA A 1 156 ? -18.774 3.541 5.081 1.00 97.12 156 ALA A CA 1
ATOM 1191 C C . ALA A 1 156 ? -18.910 3.715 6.595 1.00 97.12 156 ALA A C 1
ATOM 1193 O O . ALA A 1 156 ? -19.953 4.152 7.075 1.00 97.12 156 ALA A O 1
ATOM 1194 N N . THR A 1 157 ? -17.845 3.413 7.331 1.00 98.00 157 THR A N 1
ATOM 1195 C CA . THR A 1 157 ? -17.735 3.705 8.763 1.00 98.00 157 THR A CA 1
ATOM 1196 C C . THR A 1 157 ? -16.368 4.299 9.069 1.00 98.00 157 THR A C 1
ATOM 1198 O O . THR A 1 157 ? -15.360 3.856 8.512 1.00 98.00 157 THR A O 1
ATOM 1201 N N . ASP A 1 158 ? -16.345 5.308 9.937 1.00 98.31 158 ASP A N 1
ATOM 1202 C CA . ASP A 1 158 ? -15.124 5.918 10.455 1.00 98.31 158 ASP A CA 1
ATOM 1203 C C . ASP A 1 158 ? -14.888 5.412 11.867 1.00 98.31 158 ASP A C 1
ATOM 1205 O O . ASP A 1 158 ? -15.639 5.737 12.781 1.00 98.31 158 ASP A O 1
ATOM 1209 N N . LEU A 1 159 ? -13.825 4.632 12.038 1.00 98.50 159 LEU A N 1
ATOM 1210 C CA . LEU A 1 159 ? -13.416 4.102 13.330 1.00 98.50 159 LEU A CA 1
ATOM 1211 C C . LEU A 1 159 ? -12.469 5.116 13.983 1.00 98.50 159 LEU A C 1
ATOM 1213 O O . LEU A 1 159 ? -11.356 5.299 13.472 1.00 98.50 159 LEU A O 1
ATOM 1217 N N . PRO A 1 160 ? -12.865 5.800 15.072 1.00 98.31 160 PRO A N 1
ATOM 1218 C CA . PRO A 1 160 ? -12.008 6.791 15.710 1.00 98.31 160 PRO A CA 1
ATOM 1219 C C . PRO A 1 160 ? -10.719 6.145 16.219 1.00 98.31 160 PRO A C 1
ATOM 1221 O O . PRO A 1 160 ? -10.757 5.081 16.839 1.00 98.31 160 PRO A O 1
ATOM 1224 N N . LEU A 1 161 ? -9.583 6.796 15.971 1.00 98.12 161 LEU A N 1
ATOM 1225 C CA . LEU A 1 161 ? -8.290 6.327 16.454 1.00 98.12 161 LEU A CA 1
ATOM 1226 C C . LEU A 1 161 ? -8.045 6.812 17.882 1.00 98.12 161 LEU A C 1
ATOM 1228 O O . LEU A 1 161 ? -8.096 8.008 18.161 1.00 98.12 161 LEU A O 1
ATOM 1232 N N . GLN A 1 162 ? -7.745 5.873 18.775 1.00 97.06 162 GLN A N 1
ATOM 1233 C CA . GLN A 1 162 ? -7.351 6.149 20.153 1.00 97.06 162 GLN A CA 1
ATOM 1234 C C . GLN A 1 162 ? -5.844 5.972 20.293 1.00 97.06 162 GLN A C 1
ATOM 1236 O O . GLN A 1 162 ? -5.337 4.866 20.089 1.00 97.06 162 GLN A O 1
ATOM 1241 N N . GLN A 1 163 ? -5.126 7.040 20.642 1.00 94.69 163 GLN A N 1
ATOM 1242 C CA . GLN A 1 163 ? -3.688 6.964 20.885 1.00 94.69 163 GLN A CA 1
ATOM 1243 C C . GLN A 1 163 ? -3.425 6.145 22.153 1.00 94.69 163 GLN A C 1
ATOM 1245 O O . GLN A 1 163 ? -3.892 6.500 23.233 1.00 94.69 163 GLN A O 1
ATOM 1250 N N . THR A 1 164 ? -2.662 5.065 22.030 1.00 93.06 164 THR A N 1
ATOM 1251 C CA . THR A 1 164 ? -2.360 4.152 23.142 1.00 93.06 164 THR A CA 1
ATOM 1252 C C . THR A 1 164 ? -0.993 4.406 23.767 1.00 93.06 164 THR A C 1
ATOM 1254 O O . THR A 1 164 ? -0.776 4.047 24.920 1.00 93.06 164 THR A O 1
ATOM 1257 N N . GLY A 1 165 ? -0.080 5.064 23.049 1.00 89.62 165 GLY A N 1
ATOM 1258 C CA . GLY A 1 165 ? 1.222 5.451 23.585 1.00 89.62 165 GLY A CA 1
ATOM 1259 C C . GLY A 1 165 ? 2.253 5.770 22.510 1.00 89.62 165 GLY A C 1
ATOM 1260 O O . GLY A 1 165 ? 1.953 5.796 21.317 1.00 89.62 165 GLY A O 1
ATOM 1261 N N . THR A 1 166 ? 3.487 5.989 22.950 1.00 88.31 166 THR A N 1
ATOM 1262 C CA . THR A 1 166 ? 4.673 6.101 22.093 1.00 88.31 166 THR A CA 1
ATOM 1263 C C . THR A 1 166 ? 5.519 4.868 22.349 1.00 88.31 166 THR A C 1
ATOM 1265 O O . THR A 1 166 ? 5.797 4.570 23.506 1.00 88.31 166 THR A O 1
ATOM 1268 N N . GLY A 1 167 ? 5.900 4.139 21.304 1.00 82.81 167 GLY A N 1
ATOM 1269 C CA . GLY A 1 167 ? 6.830 3.023 21.480 1.00 82.81 167 GLY A CA 1
ATOM 1270 C C . GLY A 1 167 ? 8.279 3.479 21.391 1.00 82.81 167 GLY A C 1
ATOM 1271 O O . GLY A 1 167 ? 8.577 4.583 20.931 1.00 82.81 167 GLY A O 1
ATOM 1272 N N . ASP A 1 168 ? 9.180 2.591 21.797 1.00 85.19 168 ASP A N 1
ATOM 1273 C CA . ASP A 1 168 ? 10.620 2.865 21.892 1.00 85.19 168 ASP A CA 1
ATOM 1274 C C . ASP A 1 168 ? 11.290 3.122 20.528 1.00 85.19 168 ASP A C 1
ATOM 1276 O O . ASP A 1 168 ? 12.401 3.641 20.457 1.00 85.19 168 ASP A O 1
ATOM 1280 N N . ASP A 1 169 ? 10.602 2.800 19.429 1.00 86.31 169 ASP A N 1
ATOM 1281 C CA . ASP A 1 169 ? 11.011 3.087 18.049 1.00 86.31 169 ASP A CA 1
ATOM 1282 C C . ASP A 1 169 ? 10.707 4.534 17.603 1.00 86.31 169 ASP A C 1
ATOM 1284 O O . ASP A 1 169 ? 10.972 4.902 16.459 1.00 86.31 169 ASP A O 1
ATOM 1288 N N . GLY A 1 170 ? 10.135 5.366 18.480 1.00 85.19 170 GLY A N 1
ATOM 1289 C CA . GLY A 1 170 ? 9.786 6.751 18.166 1.00 85.19 170 GLY A CA 1
ATOM 1290 C C . GLY A 1 170 ? 8.522 6.906 17.315 1.00 85.19 170 GLY A C 1
ATOM 1291 O O . GLY A 1 170 ? 8.300 7.979 16.745 1.00 85.19 170 GLY A O 1
ATOM 1292 N N . TRP A 1 171 ? 7.680 5.871 17.230 1.00 91.69 171 TRP A N 1
ATOM 1293 C CA . TRP A 1 171 ? 6.348 5.942 16.626 1.00 91.69 171 TRP A CA 1
ATOM 1294 C C . TRP A 1 171 ? 5.244 6.024 17.686 1.00 91.69 171 TRP A C 1
ATOM 1296 O O . TRP A 1 171 ? 5.275 5.345 18.716 1.00 91.69 171 TRP A O 1
ATOM 1306 N N . LEU A 1 172 ? 4.216 6.822 17.400 1.00 94.06 172 LEU A N 1
ATOM 1307 C CA . LEU A 1 172 ? 2.963 6.806 18.155 1.00 94.06 172 LEU A CA 1
ATOM 1308 C C . LEU A 1 172 ? 2.138 5.597 17.730 1.00 94.06 172 LEU A C 1
ATOM 1310 O O . LEU A 1 172 ? 2.037 5.338 16.530 1.00 94.06 172 LEU A O 1
ATOM 1314 N N . ARG A 1 173 ? 1.514 4.906 18.683 1.00 95.56 173 ARG A N 1
ATOM 1315 C CA . ARG A 1 173 ? 0.517 3.867 18.419 1.00 95.56 173 ARG A CA 1
ATOM 1316 C C . ARG A 1 173 ? -0.890 4.384 18.633 1.00 95.56 173 ARG A C 1
ATOM 1318 O O . ARG A 1 173 ? -1.169 5.121 19.579 1.00 95.56 173 ARG A O 1
ATOM 1325 N N . HIS A 1 174 ? -1.767 3.934 17.750 1.00 97.12 174 HIS A N 1
ATOM 1326 C CA . HIS A 1 174 ? -3.191 4.204 17.756 1.00 97.12 174 HIS A CA 1
ATOM 1327 C C . HIS A 1 174 ? -3.951 2.908 17.553 1.00 97.12 174 HIS A C 1
ATOM 1329 O O . HIS A 1 174 ? -3.493 2.025 16.830 1.00 97.12 174 HIS A O 1
ATOM 1335 N N . THR A 1 175 ? -5.139 2.821 18.133 1.00 98.19 175 THR A N 1
ATOM 1336 C CA . THR A 1 175 ? -6.037 1.683 17.947 1.00 98.19 175 THR A CA 1
ATOM 1337 C C . THR A 1 175 ? -7.360 2.143 17.360 1.00 98.19 175 THR A C 1
ATOM 1339 O O . THR A 1 175 ? -7.917 3.158 17.776 1.00 98.19 175 THR A O 1
ATOM 1342 N N . ALA A 1 176 ? -7.849 1.392 16.379 1.00 98.44 176 ALA A N 1
ATOM 1343 C CA . ALA A 1 176 ? -9.217 1.456 15.885 1.00 98.44 176 ALA A CA 1
ATOM 1344 C C . ALA A 1 176 ? -9.906 0.130 16.206 1.00 98.44 176 ALA A C 1
ATOM 1346 O O . ALA A 1 176 ? -9.283 -0.928 16.133 1.00 98.44 176 ALA A O 1
ATOM 1347 N N . LYS A 1 177 ? -11.195 0.183 16.536 1.00 98.38 177 LYS A N 1
ATOM 1348 C CA . LYS A 1 177 ? -12.008 -1.002 16.814 1.00 98.38 177 LYS A CA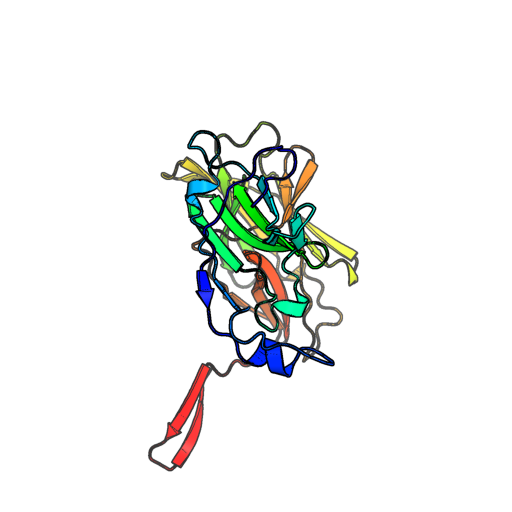 1
ATOM 1349 C C . LYS A 1 177 ? -13.107 -1.109 15.774 1.00 98.38 177 LYS A C 1
ATOM 1351 O O . LYS A 1 177 ? -13.871 -0.163 15.624 1.00 98.38 177 LYS A O 1
ATOM 1356 N N . LEU A 1 178 ? -13.166 -2.234 15.072 1.00 97.88 178 LEU A N 1
ATOM 1357 C CA . LEU A 1 178 ? -14.218 -2.570 14.120 1.00 97.88 178 LEU A CA 1
ATOM 1358 C C . LEU A 1 178 ? -15.106 -3.653 14.738 1.00 97.88 178 LEU A C 1
ATOM 1360 O O . LEU A 1 178 ? -14.685 -4.813 14.762 1.00 97.88 178 LEU A O 1
ATOM 1364 N N . PRO A 1 179 ? -16.312 -3.315 15.219 1.00 97.12 179 PRO A N 1
ATOM 1365 C CA . PRO A 1 179 ? -17.304 -4.326 15.548 1.00 97.12 179 PRO A CA 1
ATOM 1366 C C . PRO A 1 179 ? -17.648 -5.108 14.279 1.00 97.12 179 PRO A C 1
ATOM 1368 O O . PRO A 1 179 ? -18.057 -4.536 13.268 1.00 97.12 179 PRO A O 1
ATOM 1371 N N . LEU A 1 180 ? -17.451 -6.424 14.298 1.00 95.31 180 LEU A N 1
ATOM 1372 C CA . LEU A 1 180 ? -17.628 -7.265 13.112 1.00 95.31 180 LEU A CA 1
ATOM 1373 C C . LEU A 1 180 ? -19.104 -7.366 12.704 1.00 95.31 180 LEU A C 1
ATOM 1375 O O . LEU A 1 180 ? -19.404 -7.511 11.519 1.00 95.31 180 LEU A O 1
ATOM 1379 N N . ALA A 1 181 ? -20.015 -7.204 13.666 1.00 93.19 181 ALA A N 1
ATOM 1380 C CA . ALA A 1 181 ? -21.458 -7.137 13.444 1.00 93.19 181 ALA A CA 1
ATOM 1381 C C . ALA A 1 181 ? -21.907 -5.902 12.636 1.00 93.19 181 ALA A C 1
ATOM 1383 O O . ALA A 1 181 ? -22.964 -5.946 12.008 1.00 93.19 181 ALA A O 1
ATOM 1384 N N . ASP A 1 182 ? -21.104 -4.831 12.599 1.00 93.94 182 ASP A N 1
ATOM 1385 C CA . ASP A 1 182 ? -21.425 -3.617 11.834 1.00 93.94 182 ASP A CA 1
ATOM 1386 C C . ASP A 1 182 ? -21.189 -3.799 10.328 1.00 93.94 182 ASP A C 1
ATOM 1388 O O . ASP A 1 182 ? -21.623 -2.977 9.516 1.00 93.94 182 ASP A O 1
ATOM 1392 N N . LEU A 1 183 ? -20.478 -4.860 9.926 1.00 94.12 183 LEU A N 1
ATOM 1393 C CA . LEU A 1 183 ? -20.198 -5.129 8.523 1.00 94.12 183 LEU A CA 1
ATOM 1394 C C . LEU A 1 183 ? -21.456 -5.656 7.820 1.00 94.12 183 LEU A C 1
ATOM 1396 O O . LEU A 1 183 ? -21.986 -6.699 8.204 1.00 94.12 183 LEU A O 1
ATOM 1400 N N . PRO A 1 184 ? -21.917 -5.008 6.733 1.00 92.50 184 PRO A N 1
ATOM 1401 C CA . PRO A 1 184 ? -23.090 -5.475 6.016 1.00 92.50 184 PRO A CA 1
ATOM 1402 C C . PRO A 1 184 ? -22.814 -6.817 5.353 1.00 92.50 184 PRO A C 1
ATOM 1404 O O . PRO A 1 184 ? -21.824 -6.987 4.633 1.00 92.50 184 PRO A O 1
ATOM 1407 N N . THR A 1 185 ? -23.717 -7.759 5.590 1.00 90.56 185 THR A N 1
ATOM 1408 C CA . THR A 1 185 ? -23.556 -9.156 5.176 1.00 90.56 185 THR A CA 1
ATOM 1409 C C . THR A 1 185 ? -24.459 -9.546 4.008 1.00 90.56 185 THR A C 1
ATOM 1411 O O . THR A 1 185 ? -24.381 -10.662 3.491 1.00 90.56 185 THR A O 1
ATOM 1414 N N . ASP A 1 186 ? -25.273 -8.603 3.535 1.00 87.31 186 ASP A N 1
ATOM 1415 C CA . ASP A 1 186 ? -26.097 -8.725 2.343 1.00 87.31 186 ASP A CA 1
ATOM 1416 C C . ASP A 1 186 ? -25.246 -9.109 1.119 1.00 87.31 186 ASP A C 1
ATOM 1418 O O . ASP A 1 186 ? -24.178 -8.554 0.851 1.00 87.31 186 ASP A O 1
ATOM 1422 N N . GLY A 1 187 ? -25.698 -10.103 0.356 1.00 80.44 187 GLY A N 1
ATOM 1423 C CA . GLY A 1 187 ? -25.009 -10.536 -0.863 1.00 80.44 187 GLY A CA 1
ATOM 1424 C C . GLY A 1 187 ? -23.667 -11.250 -0.650 1.00 80.44 187 GLY A C 1
ATOM 1425 O O . GLY A 1 187 ? -22.964 -11.495 -1.634 1.00 80.44 187 GLY A O 1
ATOM 1426 N N . VAL A 1 188 ? -23.308 -11.611 0.589 1.00 87.81 188 VAL A N 1
ATOM 1427 C CA . VAL A 1 188 ? -22.194 -12.530 0.866 1.00 87.81 188 VAL A CA 1
ATOM 1428 C C . VAL A 1 188 ? -22.670 -13.954 0.591 1.00 87.81 188 VAL A C 1
ATOM 1430 O O . VAL A 1 188 ? -23.387 -14.555 1.384 1.00 87.81 188 VAL A O 1
ATOM 1433 N N . THR A 1 189 ? -22.296 -14.485 -0.569 1.00 87.88 189 THR A N 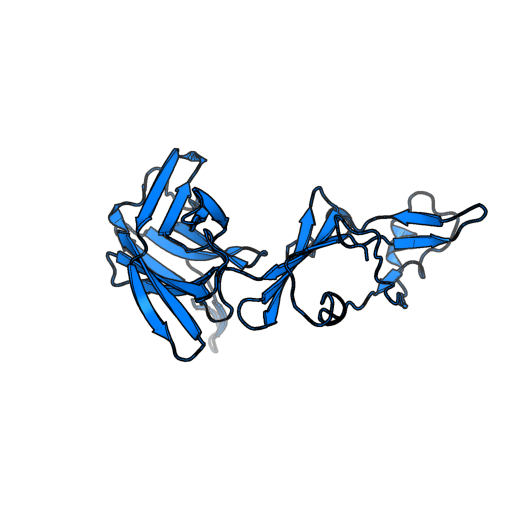1
ATOM 1434 C CA . THR A 1 189 ? -22.660 -15.835 -1.022 1.00 87.88 189 THR A CA 1
ATOM 1435 C C . THR A 1 189 ? -21.410 -16.608 -1.437 1.00 87.88 189 THR A C 1
ATOM 1437 O O . THR A 1 189 ? -20.411 -15.972 -1.796 1.00 87.88 189 THR A O 1
ATOM 1440 N N . PRO A 1 190 ? -21.454 -17.953 -1.486 1.00 87.25 190 PRO A N 1
ATOM 1441 C CA . PRO A 1 190 ? -20.339 -18.753 -1.983 1.00 87.25 190 PRO A CA 1
ATOM 1442 C C . PRO A 1 190 ? -19.806 -18.246 -3.329 1.00 87.25 190 PRO A C 1
ATOM 1444 O O . PRO A 1 190 ? -20.572 -17.872 -4.220 1.00 87.25 190 PRO A O 1
ATOM 1447 N N . GLY A 1 191 ? -18.480 -18.174 -3.453 1.00 84.44 191 GLY A N 1
ATOM 1448 C CA . GLY A 1 191 ? -17.793 -17.672 -4.648 1.00 84.44 191 GLY A CA 1
ATOM 1449 C C . GLY A 1 191 ? -17.787 -16.146 -4.822 1.00 84.44 191 GLY A C 1
ATOM 1450 O O . GLY A 1 191 ? -17.142 -15.652 -5.747 1.00 84.44 191 GLY A O 1
ATOM 1451 N N . LYS A 1 192 ? -18.449 -15.376 -3.945 1.00 87.81 192 LYS A N 1
ATOM 1452 C CA . LYS A 1 192 ? -18.397 -13.907 -3.946 1.00 87.81 192 LYS A CA 1
ATOM 1453 C C . LYS A 1 192 ? -17.679 -13.380 -2.710 1.00 87.81 192 LYS A C 1
ATOM 1455 O O . LYS A 1 192 ? -17.880 -13.850 -1.595 1.00 87.81 192 LYS A O 1
ATOM 1460 N N . THR A 1 193 ? -16.862 -12.354 -2.919 1.00 90.50 193 THR A N 1
ATOM 1461 C CA . THR A 1 193 ? -16.121 -11.679 -1.852 1.00 90.50 193 THR A CA 1
ATOM 1462 C C . THR A 1 193 ? -16.425 -10.192 -1.868 1.00 90.50 193 THR A C 1
ATOM 1464 O O . THR A 1 193 ? -16.241 -9.528 -2.891 1.00 90.50 193 THR A O 1
ATOM 1467 N N . ARG A 1 194 ? -16.840 -9.661 -0.719 1.00 93.44 194 ARG A N 1
ATOM 1468 C CA . ARG A 1 194 ? -17.014 -8.227 -0.502 1.00 93.44 194 ARG A CA 1
ATOM 1469 C C . ARG A 1 194 ? -15.685 -7.642 -0.031 1.00 93.44 194 ARG A C 1
ATOM 1471 O O . ARG A 1 194 ? -15.225 -7.942 1.065 1.00 93.44 194 ARG A O 1
ATOM 1478 N N . LYS A 1 195 ? -15.040 -6.843 -0.882 1.00 94.56 195 LYS A N 1
ATOM 1479 C CA . LYS A 1 195 ? -13.714 -6.263 -0.618 1.00 94.56 195 LYS A CA 1
ATOM 1480 C C . LYS A 1 195 ? -13.856 -4.837 -0.110 1.00 94.56 195 LYS A C 1
ATOM 1482 O O . LYS A 1 195 ? -14.296 -3.971 -0.861 1.00 94.56 195 LYS A O 1
ATOM 1487 N N . TYR A 1 196 ? -13.442 -4.588 1.124 1.00 96.56 196 TYR A N 1
ATOM 1488 C CA . TYR A 1 196 ? -13.485 -3.258 1.713 1.00 96.56 196 TYR A CA 1
ATOM 1489 C C . TYR A 1 196 ? -12.210 -2.472 1.418 1.00 96.56 196 TYR A C 1
ATOM 1491 O O . TYR A 1 196 ? -11.092 -2.997 1.359 1.00 96.56 196 TYR A O 1
ATOM 1499 N N . ARG A 1 197 ? -12.380 -1.164 1.271 1.00 97.00 197 ARG A N 1
ATOM 1500 C CA . ARG A 1 197 ? -11.304 -0.190 1.200 1.00 97.00 197 ARG A CA 1
ATOM 1501 C C . ARG A 1 197 ? -11.076 0.377 2.599 1.00 97.00 197 ARG A C 1
ATOM 1503 O O . ARG A 1 197 ? -11.942 1.043 3.147 1.00 97.00 197 ARG A O 1
ATOM 1510 N N . ALA A 1 198 ? -9.885 0.168 3.151 1.00 98.19 198 ALA A N 1
ATOM 1511 C CA . ALA A 1 198 ? -9.425 0.904 4.323 1.00 98.19 198 ALA A CA 1
ATOM 1512 C C . ALA A 1 198 ? -8.675 2.204 3.959 1.00 98.19 198 ALA A C 1
ATOM 1514 O O . ALA A 1 198 ? -7.773 2.212 3.105 1.00 98.19 198 ALA A O 1
ATOM 1515 N N . LEU A 1 199 ? -9.023 3.309 4.613 1.00 98.25 199 LEU A N 1
ATOM 1516 C CA . LEU A 1 199 ? -8.381 4.614 4.470 1.00 98.25 199 LEU A CA 1
ATOM 1517 C C . LEU A 1 199 ? -8.005 5.172 5.845 1.00 98.25 199 LEU A C 1
ATOM 1519 O O . LEU A 1 199 ? -8.821 5.188 6.755 1.00 98.25 199 LEU A O 1
ATOM 1523 N N . ILE A 1 200 ? -6.789 5.687 5.985 1.00 97.94 200 ILE A N 1
ATOM 1524 C CA . ILE A 1 200 ? -6.400 6.510 7.131 1.00 97.94 200 ILE A CA 1
ATOM 1525 C C . ILE A 1 200 ? -6.904 7.924 6.855 1.00 97.94 200 ILE A C 1
ATOM 1527 O O . ILE A 1 200 ? -6.567 8.505 5.817 1.00 97.94 200 ILE A O 1
ATOM 1531 N N . VAL A 1 201 ? -7.713 8.448 7.768 1.00 97.50 201 VAL A N 1
ATOM 1532 C CA . VAL A 1 201 ? -8.193 9.831 7.779 1.00 97.50 201 VAL A CA 1
ATOM 1533 C C . VAL A 1 201 ? -7.232 10.656 8.623 1.00 97.50 201 VAL A C 1
ATOM 1535 O O . VAL A 1 201 ? -6.847 10.232 9.712 1.00 97.50 201 VAL A O 1
ATOM 1538 N N . PHE A 1 202 ? -6.820 11.814 8.116 1.00 96.06 202 PHE A N 1
ATOM 1539 C CA . PHE A 1 202 ? -5.916 12.722 8.814 1.00 96.06 202 PHE A CA 1
ATOM 1540 C C . PHE A 1 202 ? -6.641 13.971 9.319 1.00 96.06 202 PHE A C 1
ATOM 1542 O O . PHE A 1 202 ? -7.696 14.348 8.809 1.00 96.06 202 PHE A O 1
ATOM 1549 N N . ALA A 1 203 ? -6.039 14.644 10.299 1.00 94.00 203 ALA A N 1
ATOM 1550 C CA . ALA A 1 203 ? -6.562 15.871 10.895 1.00 94.00 203 ALA A CA 1
ATOM 1551 C C . ALA A 1 203 ? -6.745 17.022 9.885 1.00 94.00 203 ALA A C 1
ATOM 1553 O O . ALA A 1 203 ? -7.603 17.875 10.082 1.00 94.00 203 ALA A O 1
ATOM 1554 N N . ASP A 1 204 ? -5.980 17.040 8.787 1.00 92.81 204 ASP A N 1
ATOM 1555 C CA . ASP A 1 204 ? -6.153 17.992 7.678 1.00 92.81 204 ASP A CA 1
ATOM 1556 C C . ASP A 1 204 ? -7.332 17.662 6.737 1.00 92.81 204 ASP A C 1
ATOM 1558 O O . ASP A 1 204 ? -7.497 18.306 5.701 1.00 92.81 204 ASP A O 1
ATOM 1562 N N . GLY A 1 205 ? -8.133 16.642 7.063 1.00 93.31 205 GLY A N 1
ATOM 1563 C CA . GLY A 1 205 ? -9.279 16.184 6.278 1.00 93.31 205 GLY A CA 1
ATOM 1564 C C . GLY A 1 205 ? -8.909 15.331 5.063 1.00 93.31 205 GLY A C 1
ATOM 1565 O O . GLY A 1 205 ? -9.793 14.815 4.376 1.00 93.31 205 GLY A O 1
ATOM 1566 N N . THR A 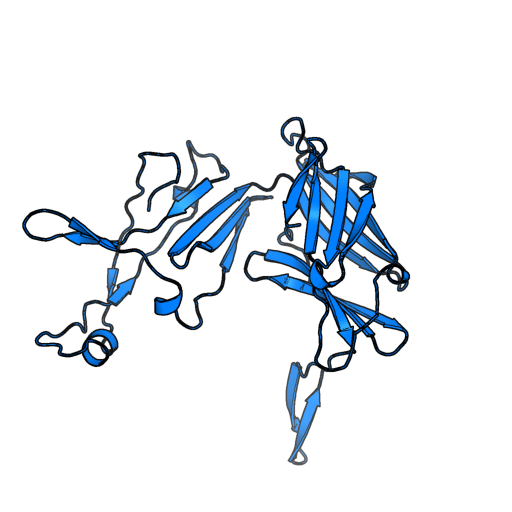1 206 ? -7.619 15.144 4.775 1.00 95.44 206 THR A N 1
ATOM 1567 C CA . THR A 1 206 ? -7.195 14.257 3.690 1.00 95.44 206 THR A CA 1
ATOM 1568 C C . THR A 1 206 ? -7.283 12.793 4.103 1.00 95.44 206 THR A C 1
ATOM 1570 O O . THR A 1 206 ? -7.246 12.440 5.282 1.00 95.44 206 THR A O 1
ATOM 1573 N N . THR A 1 207 ? -7.360 11.914 3.105 1.00 96.25 207 THR A N 1
ATOM 1574 C CA . THR A 1 207 ? -7.334 10.467 3.312 1.00 96.25 207 THR A CA 1
ATOM 1575 C C . THR A 1 207 ? -6.228 9.811 2.505 1.00 96.25 207 THR A C 1
ATOM 1577 O O . THR A 1 207 ? -5.724 10.351 1.514 1.00 96.25 207 THR A O 1
ATOM 1580 N N . ARG A 1 208 ? -5.837 8.614 2.932 1.00 95.12 208 ARG A N 1
ATOM 1581 C CA . ARG A 1 208 ? -4.850 7.786 2.241 1.00 95.12 208 ARG A CA 1
ATOM 1582 C C . ARG A 1 208 ? -5.186 6.315 2.417 1.00 95.12 208 ARG A C 1
ATOM 1584 O O . ARG A 1 208 ? -5.652 5.926 3.475 1.00 95.12 208 ARG A O 1
ATOM 1591 N N . ARG A 1 209 ? -4.887 5.474 1.422 1.00 96.19 209 ARG A N 1
ATOM 1592 C CA . ARG A 1 209 ? -4.991 4.010 1.569 1.00 96.19 209 ARG A CA 1
ATOM 1593 C C . ARG A 1 209 ? -4.193 3.533 2.782 1.00 96.19 209 ARG A C 1
ATOM 1595 O O . ARG A 1 209 ? -2.997 3.826 2.883 1.00 96.19 209 ARG A O 1
ATOM 1602 N N . ALA A 1 210 ? -4.868 2.808 3.673 1.00 97.06 210 ALA A N 1
ATOM 1603 C CA . ALA A 1 210 ? -4.240 2.175 4.820 1.00 97.06 210 ALA A CA 1
ATOM 1604 C C . ALA A 1 210 ? -3.173 1.201 4.311 1.00 97.06 210 ALA A C 1
ATOM 1606 O O . ALA A 1 210 ? -3.457 0.261 3.571 1.00 97.06 210 ALA A O 1
ATOM 1607 N N . THR A 1 211 ? -1.924 1.520 4.620 1.00 95.62 211 THR A N 1
ATOM 1608 C CA . THR A 1 211 ? -0.741 0.798 4.159 1.00 95.62 211 THR A CA 1
ATOM 1609 C C . THR A 1 211 ? -0.326 -0.184 5.238 1.00 95.62 211 THR A C 1
ATOM 1611 O O . THR A 1 211 ? -0.307 0.202 6.400 1.00 95.62 211 THR A O 1
ATOM 1614 N N . ASN A 1 212 ? 0.019 -1.409 4.863 1.00 95.56 212 ASN A N 1
ATOM 1615 C CA . ASN A 1 212 ? 0.552 -2.391 5.798 1.00 95.56 212 ASN A CA 1
ATOM 1616 C C . ASN A 1 212 ? 2.013 -2.062 6.114 1.00 95.56 212 ASN A C 1
ATOM 1618 O O . ASN A 1 212 ? 2.801 -1.823 5.195 1.00 95.56 212 ASN A O 1
ATOM 1622 N N . GLY A 1 213 ? 2.361 -2.073 7.397 1.00 92.94 213 GLY A N 1
ATOM 1623 C CA . GLY A 1 213 ? 3.744 -2.121 7.843 1.00 92.94 213 GLY A CA 1
ATOM 1624 C C . GLY A 1 213 ? 4.369 -3.480 7.528 1.00 92.94 213 GLY A C 1
ATOM 1625 O O . GLY A 1 213 ? 3.674 -4.472 7.300 1.00 92.94 213 GLY A O 1
ATOM 1626 N N . GLU A 1 214 ? 5.700 -3.536 7.525 1.00 89.38 214 GLU A N 1
ATOM 1627 C CA . GLU A 1 214 ? 6.476 -4.725 7.129 1.00 89.38 214 GLU A CA 1
ATOM 1628 C C . GLU A 1 214 ? 6.113 -5.994 7.916 1.00 89.38 214 GLU A C 1
ATOM 1630 O O . GLU A 1 214 ? 6.160 -7.110 7.397 1.00 89.38 214 GLU A O 1
ATOM 1635 N N . LYS A 1 215 ? 5.759 -5.823 9.191 1.00 89.00 215 LYS A N 1
ATOM 1636 C CA . LYS A 1 215 ? 5.512 -6.929 10.116 1.00 89.00 215 LYS A CA 1
ATOM 1637 C C . LYS A 1 215 ? 4.069 -7.423 10.114 1.00 89.00 215 LYS A C 1
ATOM 1639 O O . LYS A 1 215 ? 3.825 -8.477 10.697 1.00 89.00 215 LYS A O 1
ATOM 1644 N N . LEU A 1 216 ? 3.141 -6.730 9.448 1.00 91.81 216 LEU A N 1
ATOM 1645 C CA . LEU A 1 216 ? 1.748 -7.160 9.411 1.00 91.81 216 LEU A CA 1
ATOM 1646 C C . LEU A 1 216 ? 1.647 -8.569 8.812 1.00 91.81 216 LEU A C 1
ATOM 1648 O O . LEU A 1 216 ? 2.299 -8.896 7.815 1.00 91.81 216 LEU A O 1
ATOM 1652 N N . ARG A 1 217 ? 0.808 -9.402 9.422 1.00 90.38 217 ARG A N 1
ATOM 1653 C CA . ARG A 1 217 ? 0.434 -10.712 8.896 1.00 90.38 217 ARG A CA 1
ATOM 1654 C C . ARG A 1 217 ? -1.012 -10.674 8.420 1.00 90.38 217 ARG A C 1
ATOM 1656 O O . ARG A 1 217 ? -1.873 -10.062 9.054 1.00 90.38 217 ARG A O 1
ATOM 1663 N N . THR A 1 218 ? -1.249 -11.296 7.270 1.00 92.88 218 THR A N 1
ATOM 1664 C CA . THR A 1 218 ? -2.607 -11.593 6.819 1.00 92.88 218 THR A CA 1
ATOM 1665 C C . THR A 1 218 ? -3.218 -12.624 7.745 1.00 92.88 218 THR A C 1
ATOM 1667 O O . THR A 1 218 ? -2.499 -13.501 8.219 1.00 92.88 218 THR A O 1
ATOM 1670 N N . ASP A 1 219 ? -4.520 -12.532 7.964 1.00 93.56 219 ASP A N 1
ATOM 1671 C CA . ASP A 1 219 ? -5.222 -13.449 8.856 1.00 93.56 219 ASP A CA 1
ATOM 1672 C C . ASP A 1 219 ? -6.684 -13.603 8.435 1.00 93.56 219 ASP A C 1
ATOM 1674 O O . ASP A 1 219 ? -7.191 -12.802 7.640 1.00 93.56 219 ASP A O 1
ATOM 1678 N N . VAL A 1 220 ? -7.349 -14.625 8.960 1.00 93.88 220 VAL A N 1
ATOM 1679 C CA . VAL A 1 220 ? -8.759 -14.916 8.712 1.00 93.88 220 VAL A CA 1
ATOM 1680 C C . VAL A 1 220 ? -9.482 -15.046 10.044 1.00 93.88 220 VAL A C 1
ATOM 1682 O O . VAL A 1 220 ? -9.163 -15.910 10.852 1.00 93.88 220 VAL A O 1
ATOM 1685 N N . HIS A 1 221 ? -10.497 -14.209 10.238 1.00 93.69 221 HIS A N 1
ATOM 1686 C CA . HIS A 1 221 ? -11.302 -14.182 11.457 1.00 93.69 221 HIS A CA 1
ATOM 1687 C C . HIS A 1 221 ? -12.647 -14.863 11.195 1.00 93.69 221 HIS A C 1
ATOM 1689 O O . HIS A 1 221 ? -13.417 -14.356 10.367 1.00 93.69 221 HIS A O 1
ATOM 1695 N N . PRO A 1 222 ? -12.946 -16.004 11.844 1.00 92.56 222 PRO A N 1
ATOM 1696 C CA . PRO A 1 222 ? -14.231 -16.676 11.700 1.00 92.56 222 PRO A CA 1
ATOM 1697 C C . PRO A 1 222 ? -15.387 -15.780 12.146 1.00 92.56 222 PRO A C 1
ATOM 1699 O O . PRO A 1 222 ? -15.273 -15.040 13.118 1.00 92.56 222 PRO A O 1
ATOM 1702 N N . LEU A 1 223 ? -16.517 -15.875 11.449 1.00 92.81 223 LEU A N 1
ATOM 1703 C CA . LEU A 1 223 ? -17.754 -15.172 11.774 1.00 92.81 223 LEU A CA 1
ATOM 1704 C C . LEU A 1 223 ? -18.931 -16.160 11.813 1.00 92.81 223 LEU A C 1
ATOM 1706 O O . LEU A 1 223 ? -18.868 -17.229 11.194 1.00 92.81 223 LEU A O 1
ATOM 1710 N N . PRO A 1 224 ? -20.050 -15.799 12.467 1.00 90.25 224 PRO A N 1
ATOM 1711 C CA . PRO A 1 224 ? -21.271 -16.596 12.417 1.00 90.25 224 PRO A CA 1
ATOM 1712 C C . PRO A 1 224 ? -21.754 -16.864 10.983 1.00 90.25 224 PRO A C 1
ATOM 1714 O O . PRO A 1 224 ? -21.480 -16.089 10.056 1.00 90.25 224 PRO A O 1
ATOM 1717 N N . ASP A 1 225 ? -22.538 -17.933 10.833 1.00 88.62 225 ASP A N 1
ATOM 1718 C CA . ASP A 1 225 ? -23.192 -18.360 9.585 1.00 88.62 225 ASP A CA 1
ATOM 1719 C C . ASP A 1 225 ? -22.226 -18.812 8.473 1.00 88.62 225 ASP A C 1
ATOM 1721 O O . ASP A 1 225 ? -22.508 -18.658 7.284 1.00 88.62 225 ASP A O 1
ATOM 1725 N N . GLY A 1 226 ? -21.065 -19.365 8.845 1.00 90.62 226 GLY A N 1
ATOM 1726 C CA . GLY A 1 226 ? -20.079 -19.871 7.880 1.00 90.62 226 GLY A CA 1
ATOM 1727 C C . GLY A 1 226 ? -19.423 -18.762 7.053 1.00 90.62 226 GLY A C 1
ATOM 1728 O O . GLY A 1 226 ? -19.045 -18.975 5.896 1.00 90.62 226 GLY A O 1
ATOM 1729 N N . ARG A 1 227 ? -19.312 -17.563 7.631 1.00 93.50 227 ARG A N 1
ATOM 1730 C CA . ARG A 1 227 ? -18.602 -16.419 7.055 1.00 93.50 227 ARG A CA 1
ATOM 1731 C C . ARG A 1 227 ? -17.248 -16.244 7.722 1.00 93.50 227 ARG A C 1
ATOM 1733 O O . ARG A 1 227 ? -16.977 -16.789 8.784 1.00 93.50 227 ARG A O 1
ATOM 1740 N N . GLU A 1 228 ? -16.420 -15.425 7.104 1.00 95.12 228 GLU A N 1
ATOM 1741 C CA . GLU A 1 228 ? -15.140 -15.008 7.654 1.00 95.12 228 GLU A CA 1
ATOM 1742 C C . GLU A 1 228 ? -14.785 -13.602 7.168 1.00 95.12 228 GLU A C 1
ATOM 1744 O O . GLU A 1 228 ? -15.144 -13.193 6.054 1.00 95.12 228 GLU A O 1
ATOM 1749 N N . LEU A 1 229 ? -14.048 -12.870 8.002 1.00 96.00 229 LEU A N 1
ATOM 1750 C CA . LEU A 1 229 ? -13.352 -11.658 7.602 1.00 96.00 229 LEU A CA 1
ATOM 1751 C C . LEU A 1 229 ? -11.881 -11.995 7.356 1.00 96.00 229 LEU A C 1
ATOM 1753 O O . LEU A 1 229 ? -11.097 -12.147 8.289 1.00 96.00 229 LEU A O 1
ATOM 1757 N N . ALA A 1 230 ? -11.494 -12.068 6.088 1.00 95.62 230 ALA A N 1
ATOM 1758 C CA . ALA A 1 230 ? -10.104 -12.234 5.694 1.00 95.62 230 ALA A CA 1
ATOM 1759 C C . ALA A 1 230 ? -9.428 -10.866 5.563 1.00 95.62 230 ALA A C 1
ATOM 1761 O O . ALA A 1 230 ? -9.842 -10.021 4.765 1.00 95.62 230 ALA A O 1
ATOM 1762 N N . VAL A 1 231 ? -8.355 -10.644 6.308 1.00 96.19 231 VAL A N 1
ATOM 1763 C CA . VAL A 1 231 ? -7.514 -9.457 6.184 1.00 96.19 231 VAL A CA 1
ATOM 1764 C C . VAL A 1 231 ? -6.306 -9.803 5.331 1.00 96.19 231 VAL A C 1
ATOM 1766 O O . VAL A 1 231 ? -5.385 -10.502 5.749 1.00 96.19 231 VAL A O 1
ATOM 1769 N N . LEU A 1 232 ? -6.338 -9.305 4.096 1.00 94.00 232 LEU A N 1
ATOM 1770 C CA . LEU A 1 232 ? -5.354 -9.593 3.060 1.00 94.00 232 LEU A CA 1
ATOM 1771 C C . LEU A 1 232 ? -4.587 -8.329 2.649 1.00 94.00 232 LEU A C 1
ATOM 1773 O O . LEU A 1 232 ? -4.914 -7.204 3.040 1.00 94.00 232 LEU A O 1
ATOM 1777 N N . THR A 1 233 ? -3.574 -8.518 1.804 1.00 91.81 233 THR A N 1
ATOM 1778 C CA . THR A 1 233 ? -2.834 -7.434 1.150 1.00 91.81 233 THR A CA 1
ATOM 1779 C C . THR A 1 233 ? -3.078 -7.424 -0.357 1.00 91.81 233 THR A C 1
ATOM 1781 O O . THR A 1 233 ? -3.227 -8.473 -0.983 1.00 91.81 233 THR A O 1
ATOM 1784 N N . ASP A 1 234 ? -3.096 -6.236 -0.959 1.00 88.88 234 ASP A N 1
ATOM 1785 C CA . ASP A 1 234 ? -2.988 -6.089 -2.413 1.00 88.88 234 ASP A CA 1
ATOM 1786 C C . ASP A 1 234 ? -1.512 -6.013 -2.855 1.00 88.88 234 ASP A C 1
ATOM 1788 O O . ASP A 1 234 ? -0.599 -5.945 -2.028 1.00 88.88 234 ASP A O 1
ATOM 1792 N N . GLY A 1 235 ? -1.259 -5.996 -4.170 1.00 84.00 235 GLY A N 1
ATOM 1793 C CA . GLY A 1 235 ? 0.108 -5.903 -4.708 1.00 84.00 235 GLY A CA 1
ATOM 1794 C C . GLY A 1 235 ? 0.824 -4.582 -4.392 1.00 84.00 235 GLY A C 1
ATOM 1795 O O . GLY A 1 235 ? 2.032 -4.477 -4.572 1.00 84.00 235 GLY A O 1
ATOM 1796 N N . ALA A 1 236 ? 0.106 -3.551 -3.935 1.00 87.38 236 ALA A N 1
ATOM 1797 C CA . ALA A 1 236 ? 0.719 -2.315 -3.462 1.00 87.38 236 ALA A CA 1
ATOM 1798 C C . ALA A 1 236 ? 1.038 -2.361 -1.958 1.00 87.38 236 ALA A C 1
ATOM 1800 O O . ALA A 1 236 ? 1.704 -1.454 -1.463 1.00 87.38 236 ALA A O 1
ATOM 1801 N N . GLY A 1 237 ? 0.632 -3.406 -1.233 1.00 91.81 237 GLY A N 1
ATOM 1802 C CA . GLY A 1 237 ? 0.858 -3.526 0.205 1.00 91.81 237 GLY A CA 1
ATOM 1803 C C . GLY A 1 237 ? -0.183 -2.779 1.041 1.00 91.81 237 GLY A C 1
ATOM 1804 O O . GLY A 1 237 ? 0.180 -2.182 2.054 1.00 91.81 237 GLY A O 1
ATOM 1805 N N . ASN A 1 238 ? -1.438 -2.692 0.590 1.00 94.94 238 ASN A N 1
ATOM 1806 C CA . ASN A 1 238 ? -2.507 -2.031 1.345 1.00 94.94 238 ASN A CA 1
ATOM 1807 C C . ASN A 1 238 ? -3.358 -3.020 2.148 1.00 94.94 238 ASN A C 1
ATOM 1809 O O . ASN A 1 238 ? -3.659 -4.123 1.685 1.00 94.94 238 ASN A O 1
ATOM 1813 N N . PHE A 1 239 ? -3.841 -2.553 3.297 1.00 96.94 239 PHE A N 1
ATOM 1814 C CA . PHE A 1 239 ? -4.785 -3.254 4.159 1.00 96.94 239 PHE A CA 1
ATOM 1815 C C . PHE A 1 239 ? -6.116 -3.447 3.428 1.00 96.94 239 PHE A C 1
ATOM 1817 O O . PHE A 1 239 ? -6.782 -2.475 3.044 1.00 96.94 239 PHE A O 1
ATOM 1824 N N . THR A 1 240 ? -6.480 -4.707 3.187 1.00 96.19 240 THR A N 1
ATOM 1825 C CA . THR A 1 240 ? -7.635 -5.073 2.360 1.00 96.19 240 THR A CA 1
ATOM 1826 C C . THR A 1 240 ? -8.499 -6.107 3.087 1.00 96.19 240 THR A C 1
ATOM 1828 O O . THR A 1 240 ? -8.337 -7.305 2.841 1.00 96.19 240 THR A O 1
ATOM 1831 N N . PRO A 1 241 ? -9.415 -5.667 3.973 1.00 96.75 241 PRO A N 1
ATOM 1832 C CA . PRO A 1 241 ? -10.403 -6.541 4.600 1.00 96.75 241 PRO A CA 1
ATOM 1833 C C . PRO A 1 241 ? -11.395 -7.073 3.571 1.00 96.75 241 PRO A C 1
ATOM 1835 O O . PRO A 1 241 ? -11.831 -6.348 2.670 1.00 96.75 241 PRO A O 1
ATOM 1838 N N . GLN A 1 242 ? -11.760 -8.340 3.699 1.00 95.88 242 GLN A N 1
ATOM 1839 C CA . GLN A 1 242 ? -12.633 -9.036 2.768 1.00 95.88 242 GLN A CA 1
ATOM 1840 C C . GLN A 1 242 ? -13.628 -9.899 3.532 1.00 95.88 242 GLN A C 1
ATOM 1842 O O . GLN A 1 242 ? -13.234 -10.854 4.192 1.00 95.88 242 GLN A O 1
ATOM 1847 N N . LEU A 1 243 ? -14.914 -9.579 3.414 1.00 95.75 243 LEU A N 1
ATOM 1848 C CA . LEU A 1 243 ? -15.983 -10.410 3.957 1.00 95.75 243 LEU A CA 1
ATOM 1849 C C . LEU A 1 243 ? -16.406 -11.430 2.899 1.00 95.75 243 LEU A C 1
ATOM 1851 O O . LEU A 1 243 ? -16.721 -11.071 1.756 1.00 95.75 243 LEU A O 1
ATOM 1855 N N . ARG A 1 244 ? -16.384 -12.709 3.263 1.00 95.06 244 ARG A N 1
ATOM 1856 C CA . ARG A 1 244 ? -16.696 -13.831 2.370 1.00 95.06 244 ARG A CA 1
ATOM 1857 C C . ARG A 1 244 ? -17.290 -14.998 3.157 1.00 95.06 244 ARG A C 1
ATOM 1859 O O . ARG A 1 244 ? -17.261 -15.002 4.383 1.00 95.06 244 ARG A O 1
ATOM 1866 N N . THR A 1 245 ? -17.847 -15.977 2.453 1.00 94.75 245 THR A N 1
ATOM 1867 C CA . THR A 1 245 ? -18.079 -17.305 3.039 1.00 94.75 245 THR A CA 1
ATOM 1868 C C . THR A 1 245 ? -16.739 -17.988 3.283 1.00 94.75 245 THR A C 1
ATOM 1870 O O . THR A 1 245 ? -15.789 -17.694 2.551 1.00 94.75 245 THR A O 1
ATOM 1873 N N . VAL A 1 246 ? -16.678 -18.918 4.238 1.00 91.31 246 VAL A N 1
ATOM 1874 C CA . VAL A 1 246 ? -15.474 -19.720 4.495 1.00 91.31 246 VAL A CA 1
ATOM 1875 C C . VAL A 1 246 ? -14.945 -20.312 3.190 1.00 91.31 246 VAL A C 1
ATOM 1877 O O . VAL A 1 246 ? -15.709 -20.866 2.391 1.00 91.31 246 VAL A O 1
ATOM 1880 N N . GLN A 1 247 ? -13.647 -20.133 2.941 1.00 84.31 247 GLN A N 1
ATOM 1881 C CA . GLN A 1 247 ? -12.977 -20.667 1.758 1.00 84.31 247 GLN A CA 1
ATOM 1882 C C . GLN A 1 247 ? -11.983 -21.740 2.194 1.00 84.31 247 GLN A C 1
ATOM 1884 O O . GLN A 1 247 ? -10.970 -21.383 2.794 1.00 84.31 247 GLN A O 1
ATOM 1889 N N . PRO A 1 248 ? -12.229 -23.028 1.888 1.00 79.50 248 PRO A N 1
ATOM 1890 C CA . PRO A 1 248 ? -11.231 -24.052 2.143 1.00 79.50 248 PRO A CA 1
ATOM 1891 C C . PRO A 1 248 ? -9.996 -23.753 1.291 1.00 79.50 248 PRO A C 1
ATOM 1893 O O . PRO A 1 248 ? -10.096 -23.537 0.079 1.00 79.50 248 PRO A O 1
ATOM 1896 N N . VAL A 1 249 ? -8.836 -23.716 1.934 1.00 81.06 249 VAL A N 1
ATOM 1897 C CA . VAL A 1 249 ? -7.537 -23.583 1.276 1.00 81.06 249 VAL A CA 1
ATOM 1898 C C . VAL A 1 249 ? -6.858 -24.925 1.421 1.00 81.06 249 VAL A C 1
ATOM 1900 O O . VAL A 1 249 ? -6.764 -25.407 2.530 1.00 81.06 249 VAL A O 1
ATOM 1903 N N . VAL A 1 250 ? -6.408 -25.535 0.327 1.00 84.88 250 VAL A N 1
ATOM 1904 C CA . VAL A 1 250 ? -5.538 -26.715 0.405 1.00 84.88 250 VAL A CA 1
ATOM 1905 C C . VAL A 1 250 ? -4.101 -26.215 0.385 1.00 84.88 250 VAL A C 1
ATOM 1907 O O . VAL A 1 250 ? -3.689 -25.587 -0.594 1.00 84.88 250 VAL A O 1
ATOM 1910 N N . ASP A 1 251 ? -3.355 -26.465 1.455 1.00 87.75 251 ASP A N 1
ATOM 1911 C CA . ASP A 1 251 ? -1.954 -26.059 1.588 1.00 87.75 251 ASP A CA 1
ATOM 1912 C C . ASP A 1 251 ? -0.964 -27.209 1.360 1.00 87.75 251 ASP A C 1
ATOM 1914 O O . ASP A 1 251 ? 0.215 -26.975 1.084 1.00 87.75 251 ASP A O 1
ATOM 1918 N N . SER A 1 252 ? -1.448 -28.450 1.393 1.00 89.31 252 SER A N 1
ATOM 1919 C CA . SER A 1 252 ? -0.631 -29.638 1.201 1.00 89.31 252 SER A CA 1
ATOM 1920 C C . SER A 1 252 ? -1.383 -30.720 0.437 1.00 89.31 252 SER A C 1
ATOM 1922 O O . SER A 1 252 ? -2.580 -30.947 0.609 1.00 89.31 252 SER A O 1
ATOM 1924 N N . VAL A 1 253 ? -0.646 -31.383 -0.451 1.00 95.19 253 VAL A N 1
ATOM 1925 C CA . VAL A 1 253 ? -1.129 -32.487 -1.278 1.00 95.19 253 VAL A CA 1
ATOM 1926 C C . VAL A 1 253 ? -0.059 -33.563 -1.261 1.00 95.19 253 VAL A C 1
ATOM 1928 O O . VAL A 1 253 ? 1.077 -33.307 -1.668 1.00 95.19 253 VAL A O 1
ATOM 1931 N N . ARG A 1 254 ? -0.392 -34.761 -0.783 1.00 95.38 254 ARG A N 1
ATOM 1932 C CA . ARG A 1 254 ? 0.557 -35.878 -0.724 1.00 95.38 254 ARG A CA 1
ATOM 1933 C C . ARG A 1 254 ? -0.122 -37.204 -1.011 1.00 95.38 254 ARG A C 1
ATOM 1935 O O . ARG A 1 254 ? -1.291 -37.384 -0.705 1.00 95.38 254 ARG A O 1
ATOM 1942 N N . TRP A 1 255 ? 0.641 -38.143 -1.555 1.00 96.88 255 TRP A N 1
ATOM 1943 C CA . TRP A 1 255 ? 0.220 -39.538 -1.587 1.00 96.88 255 TRP A CA 1
ATOM 1944 C C . TRP A 1 255 ? 0.550 -40.195 -0.246 1.00 96.88 255 TRP A C 1
ATOM 1946 O O . TRP A 1 255 ? 1.650 -40.008 0.282 1.00 96.88 255 TRP A O 1
ATOM 1956 N N . SER A 1 256 ? -0.402 -40.927 0.320 1.00 94.38 256 SER A N 1
ATOM 1957 C CA . SER A 1 256 ? -0.179 -41.787 1.478 1.00 94.38 256 SER A CA 1
ATOM 1958 C C . SER A 1 256 ? 0.614 -43.038 1.073 1.00 94.38 256 SER A C 1
ATOM 1960 O O . SER A 1 256 ? 0.746 -43.355 -0.113 1.00 94.38 256 SER A O 1
ATOM 1962 N N . ALA A 1 257 ? 1.140 -43.772 2.057 1.00 92.81 257 ALA A N 1
ATOM 1963 C CA . ALA A 1 257 ? 1.792 -45.062 1.812 1.00 92.81 257 ALA A CA 1
ATOM 1964 C C . ALA A 1 257 ? 0.828 -46.111 1.221 1.00 92.81 257 ALA A C 1
ATOM 1966 O O . ALA A 1 257 ? 1.267 -47.003 0.498 1.00 92.81 257 ALA A O 1
ATOM 1967 N N . ASP A 1 258 ? -0.473 -45.951 1.474 1.00 95.38 258 ASP A N 1
ATOM 1968 C CA . ASP A 1 258 ? -1.538 -46.835 0.991 1.00 95.38 258 ASP A CA 1
ATOM 1969 C C . ASP A 1 258 ? -2.073 -46.415 -0.392 1.00 95.38 258 ASP A C 1
ATOM 1971 O O . ASP A 1 258 ? -2.985 -47.038 -0.932 1.00 95.38 258 ASP A O 1
ATOM 1975 N N . GLY A 1 259 ? -1.492 -45.371 -0.995 1.00 94.88 259 GLY A N 1
ATOM 1976 C CA . GLY A 1 259 ? -1.863 -44.894 -2.326 1.00 94.88 259 GLY A CA 1
ATOM 1977 C C . GLY A 1 259 ? -3.085 -43.975 -2.354 1.00 94.88 259 GLY A C 1
ATOM 1978 O O . GLY A 1 259 ? -3.678 -43.805 -3.416 1.00 94.88 259 GLY A O 1
ATOM 1979 N N . GLU A 1 260 ? -3.460 -43.358 -1.230 1.00 96.19 260 GLU A N 1
ATOM 1980 C CA . GLU A 1 260 ? -4.509 -42.331 -1.191 1.00 96.19 260 GLU A CA 1
ATOM 1981 C C . GLU A 1 260 ? -3.938 -40.939 -1.472 1.00 96.19 260 GLU A C 1
ATOM 1983 O O . GLU A 1 260 ? -2.830 -40.615 -1.044 1.00 96.19 260 GLU A O 1
ATOM 1988 N N . LEU A 1 261 ? -4.699 -40.094 -2.172 1.00 96.19 261 LEU A N 1
ATOM 1989 C CA . LEU A 1 261 ? -4.360 -38.682 -2.333 1.00 96.19 261 LEU A CA 1
ATOM 1990 C C . LEU A 1 261 ? -4.920 -37.894 -1.146 1.00 96.19 261 LEU A C 1
ATOM 1992 O O . LEU A 1 261 ? -6.120 -37.636 -1.074 1.00 96.19 261 LEU A O 1
ATOM 1996 N N . GLU A 1 262 ? -4.045 -37.489 -0.238 1.00 95.75 262 GLU A N 1
ATOM 1997 C CA . GLU A 1 262 ? -4.398 -36.681 0.921 1.00 95.75 262 GLU A CA 1
ATOM 1998 C C . GLU A 1 262 ? -4.246 -35.187 0.614 1.00 95.75 262 GLU A C 1
ATOM 2000 O O . GLU A 1 262 ? -3.203 -34.737 0.128 1.00 95.75 262 GLU A O 1
ATOM 2005 N N . LEU A 1 263 ? -5.295 -34.424 0.927 1.00 94.56 263 LEU A N 1
ATOM 2006 C CA . LEU A 1 263 ? -5.354 -32.967 0.837 1.00 94.56 263 LEU A CA 1
ATOM 2007 C C . LEU A 1 263 ? -5.508 -32.420 2.260 1.00 94.56 263 LEU A C 1
ATOM 2009 O O . LEU A 1 263 ? -6.434 -32.831 2.958 1.00 94.56 263 LEU A O 1
ATOM 2013 N N . ALA A 1 264 ? -4.633 -31.510 2.684 1.00 86.31 264 ALA A N 1
ATOM 2014 C CA . ALA A 1 264 ? -4.742 -30.833 3.978 1.00 86.31 264 ALA A CA 1
ATOM 2015 C C . ALA A 1 264 ? -4.742 -29.310 3.812 1.00 86.31 264 ALA A C 1
ATOM 2017 O O . ALA A 1 264 ? -4.310 -28.791 2.775 1.00 86.31 264 ALA A O 1
ATOM 2018 N N . GLY A 1 265 ? -5.297 -28.627 4.813 1.00 79.25 265 GLY A N 1
ATOM 2019 C CA . GLY A 1 265 ? -5.586 -27.201 4.789 1.00 79.25 265 GLY A CA 1
ATOM 2020 C C . GLY A 1 265 ? -6.406 -26.721 5.973 1.00 79.25 265 GLY A C 1
ATOM 2021 O O . GLY A 1 265 ? -7.039 -27.586 6.623 1.00 79.25 265 GLY A O 1
#

Sequence (265 aa):
LRRQGSRSALPLRLRTVEEPRATTEAKGALHNYDWSGFEIGIDPGRLRVRGQWQSGTWRLGVGIPRPGGMSVGSITKNNAGAAGHSYTRVLDDGVRLVAGFDRNRLKLTVDVVPAEIESQESDGDTLTITLRSRVTAPAGKFPTALRIDHEPSGFATDLPLQQTGTGDDGWLRHTAKLPLADLPTDGVTPGKTRKYRALIVFADGTTRRATNGEKLRTDVHPLPDGRELAVLTDGAGNFTPQLRTVQPVVDSVRWSADGELELAG

Radius of gyration: 23.22 Å; chains: 1; bounding box: 49×66×66 Å

Foldseek 3Di:
DDWPPDPDDDDWDKDFDFDQVVQVVPVPDPDGCRRVDIDTDDDVCVVADVSHQDWTKDFDWDWDDDVPGIDIDFQFLVNCPPNQFWAWDADDFQWIWIFHDDPRGTMITTGRHQKAWEEWDDPQFKIKTKMKGAPPRPVFQAFFWKWKDQVVVRDIDTFGWDFPAADPVRITMTIGIDGPVSDDCPPQDPPDKRKIFIWGQTNNRDIDFRAHDPNYDWDWRDHPPQKIWTFDAGNRRGTITIIHGDDDDFPDWDQDPVGDTDTDD